Protein AF-A0A2N9MW71-F1 (afdb_monomer)

pLDDT: mean 83.71, std 16.58, range [28.53, 98.19]

Solvent-accessible surface area (backbone atoms only — not comparable to full-atom values): 16999 Å² total; per-residue (Å²): 120,74,70,60,58,55,54,52,53,52,50,53,51,50,51,52,52,50,52,53,47,50,52,53,48,48,55,52,52,55,68,71,64,51,69,73,72,78,64,73,64,69,58,86,86,52,88,72,85,76,59,55,47,34,45,56,25,35,76,89,30,67,64,29,76,45,48,33,64,34,57,44,39,36,44,40,37,39,32,19,57,54,25,46,60,38,46,55,51,20,52,54,40,50,55,49,60,73,73,48,59,94,81,42,84,62,46,63,58,49,47,53,52,26,52,66,33,60,59,72,60,53,42,36,33,14,45,99,88,46,41,34,72,76,29,51,44,60,28,33,43,53,98,86,68,51,75,43,76,47,85,57,85,59,40,82,35,52,85,56,76,43,57,47,75,26,32,46,85,39,70,49,65,48,37,32,31,31,76,48,34,76,55,79,60,46,80,44,36,36,29,38,30,41,44,57,29,55,72,38,81,57,76,33,59,20,71,74,28,44,39,34,32,36,71,59,65,99,68,70,56,72,72,59,42,50,53,52,37,52,45,39,24,50,50,16,58,54,46,67,35,39,67,46,8,38,55,25,10,52,54,40,30,73,76,34,84,66,36,35,64,17,26,40,26,36,12,50,17,26,46,74,69,70,37,46,72,62,13,45,52,25,40,52,49,16,52,54,32,46,50,68,78,37,81,79,62,90,68,73,66,67,66,55,60,53,51,47,51,54,42,51,55,35,54,76,67,75,100

Mean predicted aligned error: 11.77 Å

Structure (mmCIF, N/CA/C/O backbone):
data_AF-A0A2N9MW71-F1
#
_entry.id   AF-A0A2N9MW71-F1
#
loop_
_atom_site.group_PDB
_atom_site.id
_atom_site.type_symbol
_atom_site.label_atom_id
_atom_site.label_alt_id
_atom_site.label_comp_id
_atom_site.label_asym_id
_atom_site.label_entity_id
_atom_site.label_seq_id
_atom_site.pdbx_PDB_ins_code
_atom_site.Cartn_x
_atom_site.Cartn_y
_atom_site.Cartn_z
_atom_site.occupancy
_atom_site.B_iso_or_equiv
_atom_site.auth_seq_id
_atom_si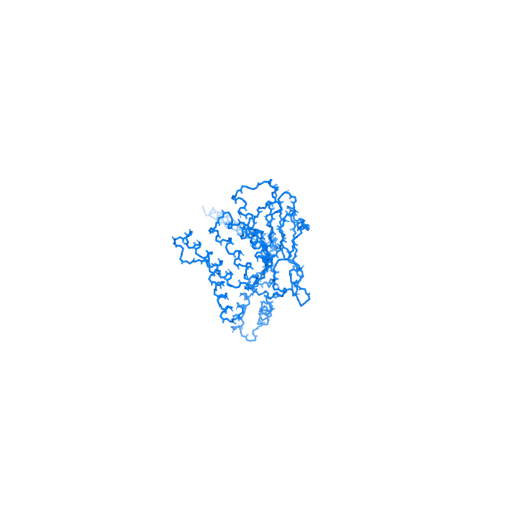te.auth_comp_id
_atom_site.auth_asym_id
_atom_site.auth_atom_id
_atom_site.pdbx_PDB_model_num
ATOM 1 N N . MET A 1 1 ? 61.155 61.627 -46.388 1.00 53.62 1 MET A N 1
ATOM 2 C CA . MET A 1 1 ? 59.834 61.164 -45.890 1.00 53.62 1 MET A CA 1
ATOM 3 C C . MET A 1 1 ? 59.368 59.797 -46.415 1.00 53.62 1 MET A C 1
ATOM 5 O O . MET A 1 1 ? 58.701 59.105 -45.665 1.00 53.62 1 MET A O 1
ATOM 9 N N . LYS A 1 2 ? 59.733 59.334 -47.626 1.00 48.53 2 LYS A N 1
ATOM 10 C CA . LYS A 1 2 ? 59.305 58.006 -48.140 1.00 48.53 2 LYS A CA 1
ATOM 11 C C . LYS A 1 2 ? 59.878 56.780 -47.392 1.00 48.53 2 LYS A C 1
ATOM 13 O O . LYS A 1 2 ? 59.236 55.740 -47.356 1.00 48.53 2 LYS A O 1
ATOM 18 N N . LYS A 1 3 ? 61.051 56.898 -46.754 1.00 48.31 3 LYS A N 1
ATOM 19 C CA . LYS A 1 3 ? 61.720 55.774 -46.059 1.00 48.31 3 LYS A CA 1
ATOM 20 C C . LYS A 1 3 ? 61.118 55.426 -44.684 1.00 48.31 3 LYS A C 1
ATOM 22 O O . LYS A 1 3 ? 61.216 54.284 -44.260 1.00 48.31 3 LYS A O 1
ATOM 27 N N . ILE A 1 4 ? 60.453 56.378 -44.022 1.00 53.12 4 ILE A N 1
ATOM 28 C CA . ILE A 1 4 ? 59.846 56.177 -42.690 1.00 53.12 4 ILE A CA 1
ATOM 29 C C . ILE A 1 4 ? 58.478 55.480 -42.813 1.00 53.12 4 ILE A C 1
ATOM 31 O O . ILE A 1 4 ? 58.156 54.598 -42.024 1.00 53.12 4 ILE A O 1
ATOM 35 N N . LEU A 1 5 ? 57.717 55.792 -43.868 1.00 49.66 5 LEU A N 1
ATOM 36 C CA . LEU A 1 5 ? 56.439 55.137 -44.178 1.00 49.66 5 LEU A CA 1
ATOM 37 C C . LEU A 1 5 ? 56.605 53.659 -44.576 1.00 49.66 5 LEU A C 1
ATOM 39 O O . LEU A 1 5 ? 55.795 52.826 -44.183 1.00 49.66 5 LEU A O 1
ATOM 43 N N . ALA A 1 6 ? 57.682 53.315 -45.290 1.00 54.72 6 ALA A N 1
ATOM 44 C CA . ALA A 1 6 ? 57.985 51.924 -45.637 1.00 54.72 6 ALA A CA 1
ATOM 45 C C . ALA A 1 6 ? 58.365 51.081 -44.403 1.00 54.72 6 ALA A C 1
ATOM 47 O O . ALA A 1 6 ? 57.934 49.938 -44.281 1.00 54.72 6 ALA A O 1
ATOM 48 N N . ALA A 1 7 ? 59.112 51.657 -43.454 1.00 55.47 7 ALA A N 1
ATOM 49 C CA . ALA A 1 7 ? 59.486 50.974 -42.215 1.00 55.47 7 ALA A CA 1
ATOM 50 C C . ALA A 1 7 ? 58.276 50.720 -41.295 1.00 55.47 7 ALA A C 1
ATOM 52 O O . ALA A 1 7 ? 58.165 49.641 -40.718 1.00 55.47 7 ALA A O 1
ATOM 53 N N . ALA A 1 8 ? 57.330 51.664 -41.216 1.00 56.41 8 ALA A N 1
ATOM 54 C CA . ALA A 1 8 ? 56.098 51.501 -40.439 1.00 56.41 8 ALA A CA 1
ATOM 55 C C . ALA A 1 8 ? 55.160 50.424 -41.022 1.00 56.41 8 ALA A C 1
ATOM 57 O O . ALA A 1 8 ? 54.560 49.657 -40.272 1.00 56.41 8 ALA A O 1
ATOM 58 N N . ALA A 1 9 ? 55.077 50.312 -42.353 1.00 56.50 9 ALA A N 1
ATOM 59 C CA . ALA A 1 9 ? 54.269 49.288 -43.019 1.00 56.50 9 ALA A CA 1
ATOM 60 C C . ALA A 1 9 ? 54.829 47.866 -42.821 1.00 56.50 9 ALA A C 1
ATOM 62 O O . ALA A 1 9 ? 54.067 46.925 -42.601 1.00 56.50 9 ALA A O 1
ATOM 63 N N . VAL A 1 10 ? 56.158 47.705 -42.828 1.00 59.22 10 VAL A N 1
ATOM 64 C CA . VAL A 1 10 ? 56.812 46.413 -42.553 1.00 59.22 10 VAL A CA 1
ATOM 65 C C . VAL A 1 10 ? 56.650 46.007 -41.082 1.00 59.22 10 VAL A C 1
ATOM 67 O O . VAL A 1 10 ? 56.414 44.834 -40.796 1.00 59.22 10 VAL A O 1
ATOM 70 N N . LEU A 1 11 ? 56.686 46.966 -40.151 1.00 56.50 11 LEU A N 1
ATOM 71 C CA . LEU A 1 11 ? 56.433 46.716 -38.726 1.00 56.50 11 LEU A CA 1
ATOM 72 C C . LEU A 1 11 ? 54.981 46.291 -38.455 1.00 56.50 11 LEU A C 1
ATOM 74 O O . LEU A 1 11 ? 54.754 45.348 -37.701 1.00 56.50 11 LEU A O 1
ATOM 78 N N . LEU A 1 12 ? 54.001 46.915 -39.114 1.00 56.19 12 LEU A N 1
ATOM 79 C CA . LEU A 1 12 ? 52.585 46.550 -38.978 1.00 56.19 12 LEU A CA 1
ATOM 80 C C . LEU A 1 12 ? 52.266 45.174 -39.589 1.00 56.19 12 LEU A C 1
ATOM 82 O O . LEU A 1 12 ? 51.503 44.406 -39.001 1.00 56.19 12 LEU A O 1
ATOM 86 N N . LEU A 1 13 ? 52.899 44.813 -40.711 1.00 56.88 13 LEU A N 1
ATOM 87 C CA . LEU A 1 13 ? 52.774 43.475 -41.304 1.00 56.88 13 LEU A CA 1
ATOM 88 C C . LEU A 1 13 ? 53.477 42.396 -40.464 1.00 56.88 13 LEU A C 1
ATOM 90 O O . LEU A 1 13 ? 52.951 41.291 -40.324 1.00 56.88 13 LEU A O 1
ATOM 94 N N . GLY A 1 14 ? 54.618 42.721 -39.848 1.00 56.91 14 GLY A N 1
ATOM 95 C CA . GLY A 1 14 ? 55.320 41.832 -38.919 1.00 56.91 14 GLY A CA 1
ATOM 96 C C . GLY A 1 14 ? 54.509 41.539 -37.654 1.00 56.91 14 GLY A C 1
ATOM 97 O O . GLY A 1 14 ? 54.396 40.383 -37.250 1.00 56.91 14 GLY A O 1
ATOM 98 N N . ILE A 1 15 ? 53.872 42.559 -37.068 1.00 59.81 15 ILE A N 1
ATOM 99 C CA . ILE A 1 15 ? 53.020 42.403 -35.878 1.00 59.81 15 ILE A CA 1
ATOM 100 C C . ILE A 1 15 ? 51.741 41.619 -36.216 1.00 59.81 15 ILE A C 1
ATOM 102 O O . ILE A 1 15 ? 51.348 40.738 -35.448 1.00 59.81 15 ILE A O 1
ATOM 106 N N . GLY A 1 16 ? 51.124 41.862 -37.378 1.00 53.81 16 GLY A N 1
ATOM 107 C CA . GLY A 1 16 ? 49.960 41.103 -37.854 1.00 53.81 16 GLY A CA 1
ATOM 108 C C . GLY A 1 16 ? 50.267 39.623 -38.114 1.00 53.81 16 GLY A C 1
ATOM 109 O O . GLY A 1 16 ? 49.510 38.742 -37.708 1.00 53.81 16 GLY A O 1
ATOM 110 N N . ALA A 1 17 ? 51.418 39.323 -38.721 1.00 60.94 17 ALA A N 1
ATOM 111 C CA . ALA A 1 17 ? 51.851 37.946 -38.957 1.00 60.94 17 ALA A CA 1
ATOM 112 C C . ALA A 1 17 ? 52.219 37.218 -37.653 1.00 60.94 17 ALA A C 1
ATOM 114 O O . ALA A 1 17 ? 51.909 36.035 -37.496 1.00 60.94 17 ALA A O 1
ATOM 115 N N . TRP A 1 18 ? 52.836 37.917 -36.695 1.00 55.31 18 TRP A N 1
ATOM 116 C CA . TRP A 1 18 ? 53.223 37.332 -35.412 1.00 55.31 18 TRP A CA 1
ATOM 117 C C . TRP A 1 18 ? 52.016 37.075 -34.503 1.00 55.31 18 TRP A C 1
ATOM 119 O O . TRP A 1 18 ? 51.929 36.005 -33.908 1.00 55.31 18 TRP A O 1
ATOM 129 N N . SER A 1 19 ? 51.036 37.983 -34.476 1.00 56.19 19 SER A N 1
ATOM 130 C CA . SER A 1 19 ? 49.766 37.796 -33.754 1.00 56.19 19 SER A CA 1
ATOM 131 C C . SER A 1 19 ? 48.885 36.703 -34.376 1.00 56.19 19 SER A C 1
ATOM 133 O O . SER A 1 19 ? 48.332 35.872 -33.657 1.00 56.19 19 SER A O 1
ATOM 135 N N . ALA A 1 20 ? 48.830 36.599 -35.708 1.00 56.81 20 ALA A N 1
ATOM 136 C CA . ALA A 1 20 ? 48.164 35.479 -36.376 1.00 56.81 20 ALA A CA 1
ATOM 137 C C . ALA A 1 20 ? 48.865 34.135 -36.099 1.00 56.81 20 ALA A C 1
ATOM 139 O O . ALA A 1 20 ? 48.205 33.108 -35.925 1.00 56.81 20 ALA A O 1
ATOM 140 N N . TRP A 1 21 ? 50.200 34.124 -36.019 1.00 63.53 21 TRP A N 1
ATOM 141 C CA . TRP A 1 21 ? 50.970 32.923 -35.696 1.00 63.53 21 TRP A CA 1
ATOM 142 C C . TRP A 1 21 ? 50.827 32.506 -34.229 1.00 63.53 21 TRP A C 1
ATOM 144 O O . TRP A 1 21 ? 50.660 31.317 -33.967 1.00 63.53 21 TRP A O 1
ATOM 154 N N . THR A 1 22 ? 50.819 33.440 -33.273 1.00 59.41 22 THR A N 1
ATOM 155 C CA . THR A 1 22 ? 50.611 33.124 -31.850 1.00 59.41 22 THR A CA 1
ATOM 156 C C . THR A 1 22 ? 49.187 32.656 -31.575 1.00 59.41 22 THR A C 1
ATOM 158 O O . THR A 1 22 ? 49.026 31.660 -30.875 1.00 59.41 22 THR A O 1
ATOM 161 N N . VAL A 1 23 ? 48.165 33.251 -32.204 1.00 54.06 23 VAL A N 1
ATOM 162 C CA . VAL A 1 23 ? 46.775 32.762 -32.124 1.00 54.06 23 VAL A CA 1
ATOM 163 C C . VAL A 1 23 ? 46.646 31.372 -32.753 1.00 54.06 23 VAL A C 1
ATOM 165 O O . VAL A 1 23 ? 46.080 30.467 -32.143 1.00 54.06 23 VAL A O 1
ATOM 168 N N . ARG A 1 24 ? 47.245 31.133 -33.928 1.00 58.41 24 ARG A N 1
ATOM 169 C CA . ARG A 1 24 ? 47.212 29.815 -34.591 1.00 58.41 24 ARG A CA 1
ATOM 170 C C . ARG A 1 24 ? 48.021 28.752 -33.839 1.00 58.41 24 ARG A C 1
ATOM 172 O O . ARG A 1 24 ? 47.647 27.580 -33.855 1.00 58.41 24 ARG A O 1
ATOM 179 N N . ARG A 1 25 ? 49.108 29.139 -33.164 1.00 55.03 25 ARG A N 1
ATOM 180 C CA . ARG A 1 25 ? 49.921 28.260 -32.310 1.00 55.03 25 ARG A CA 1
ATOM 181 C C . ARG A 1 25 ? 49.228 27.967 -30.980 1.00 55.03 25 ARG A C 1
ATOM 183 O O . ARG A 1 25 ? 49.289 26.822 -30.541 1.00 55.03 25 ARG A O 1
ATOM 190 N N . HIS A 1 26 ? 48.518 28.930 -30.388 1.00 49.94 26 HIS A N 1
ATOM 191 C CA . HIS A 1 26 ? 47.662 28.666 -29.232 1.00 49.94 26 HIS A CA 1
ATOM 192 C C . HIS A 1 26 ? 46.504 27.744 -29.604 1.00 49.94 26 HIS A C 1
ATOM 194 O O . HIS A 1 26 ? 46.336 26.731 -28.942 1.00 49.94 26 HIS A O 1
ATOM 200 N N . LEU A 1 27 ? 45.813 27.975 -30.722 1.00 49.47 27 LEU A N 1
ATOM 201 C CA . LEU A 1 27 ? 44.756 27.075 -31.197 1.00 49.47 27 LEU A CA 1
ATOM 202 C C . LEU A 1 27 ? 45.272 25.650 -31.482 1.00 49.47 27 LEU A C 1
ATOM 204 O O . LEU A 1 27 ? 44.595 24.680 -31.155 1.00 49.47 27 LEU A O 1
ATOM 208 N N . ARG A 1 28 ? 46.490 25.493 -32.026 1.00 49.97 28 ARG A N 1
ATOM 209 C CA . ARG A 1 28 ? 47.103 24.168 -32.256 1.00 49.97 28 ARG A CA 1
ATOM 210 C C . ARG A 1 28 ? 47.593 23.481 -30.978 1.00 49.97 28 ARG A C 1
ATOM 212 O O . ARG A 1 28 ? 47.469 22.265 -30.882 1.00 49.97 28 ARG A O 1
ATOM 219 N N . HIS A 1 29 ? 48.116 24.217 -29.996 1.00 43.34 29 HIS A N 1
ATOM 220 C CA . HIS A 1 29 ? 48.512 23.624 -28.712 1.00 43.34 29 HIS A CA 1
ATOM 221 C C . HIS A 1 29 ? 47.320 23.347 -27.786 1.00 43.34 29 HIS A C 1
ATOM 223 O O . HIS A 1 29 ? 47.353 22.353 -27.065 1.00 43.34 29 HIS A O 1
ATOM 229 N N . SER A 1 30 ? 46.239 24.125 -27.872 1.00 37.38 30 SER A N 1
ATOM 230 C CA . SER A 1 30 ? 44.958 23.809 -27.228 1.00 37.38 30 SER A CA 1
ATOM 231 C C . SER A 1 30 ? 44.280 22.591 -27.865 1.00 37.38 30 SER A C 1
ATOM 233 O O . SER A 1 30 ? 43.645 21.817 -27.160 1.00 37.38 30 SER A O 1
ATOM 235 N N . ALA A 1 31 ? 44.483 22.354 -29.167 1.00 39.69 31 ALA A N 1
ATOM 236 C CA . ALA A 1 31 ? 43.994 21.154 -29.852 1.00 39.69 31 ALA A CA 1
ATOM 237 C C . ALA A 1 31 ? 44.802 19.874 -29.541 1.00 39.69 31 ALA A C 1
ATOM 239 O O . ALA A 1 31 ? 44.299 18.778 -29.757 1.00 39.69 31 ALA A O 1
ATOM 240 N N . GLN A 1 32 ? 46.036 19.985 -29.029 1.00 41.00 32 GLN A N 1
ATOM 241 C CA . GLN A 1 32 ? 46.905 18.832 -28.717 1.00 41.00 32 GLN A CA 1
ATOM 242 C C . GLN A 1 32 ? 47.047 18.533 -27.215 1.00 41.00 32 GLN A C 1
ATOM 244 O O . GLN A 1 32 ? 47.651 17.530 -26.845 1.00 41.00 32 GLN A O 1
ATOM 249 N N . ARG A 1 33 ? 46.485 19.379 -26.343 1.00 36.16 33 ARG A N 1
ATOM 250 C CA . ARG A 1 33 ? 46.337 19.125 -24.898 1.00 36.16 33 ARG A CA 1
ATOM 251 C C . ARG A 1 33 ? 44.901 19.289 -24.412 1.00 36.16 33 ARG A C 1
ATOM 253 O O . ARG A 1 33 ? 44.668 19.491 -23.225 1.00 36.16 33 ARG A O 1
ATOM 260 N N . ALA A 1 34 ? 43.931 19.122 -25.302 1.00 30.77 34 ALA A N 1
ATOM 261 C CA . ALA A 1 34 ? 42.748 18.423 -24.855 1.00 30.77 34 ALA A CA 1
ATOM 262 C C . ALA A 1 34 ? 43.241 17.005 -24.551 1.00 30.77 34 ALA A C 1
ATOM 264 O O . ALA A 1 34 ? 43.483 16.214 -25.462 1.00 30.77 34 ALA A O 1
ATOM 265 N N . THR A 1 35 ? 43.422 16.679 -23.265 1.00 32.62 35 THR A N 1
ATOM 266 C CA . THR A 1 35 ? 42.959 15.369 -22.810 1.00 32.62 35 THR A CA 1
ATOM 267 C C . THR A 1 35 ? 41.660 15.180 -23.553 1.00 32.62 35 THR A C 1
ATOM 269 O O . THR A 1 35 ? 40.752 15.979 -23.323 1.00 32.62 35 THR A O 1
ATOM 272 N N . VAL A 1 36 ? 41.619 14.263 -24.531 1.00 30.48 36 VAL A N 1
ATOM 273 C CA . VAL A 1 36 ? 40.348 13.826 -25.097 1.00 30.48 36 VAL A CA 1
ATOM 274 C C . VAL A 1 36 ? 39.539 13.590 -23.846 1.00 30.48 36 VAL A C 1
ATOM 276 O O . VAL A 1 36 ? 39.937 12.720 -23.057 1.00 30.48 36 VAL A O 1
ATOM 279 N N . PRO A 1 37 ? 38.514 14.411 -23.561 1.00 28.53 37 PRO A N 1
ATOM 280 C CA . PRO A 1 37 ? 37.586 14.003 -22.560 1.00 28.53 37 PRO A CA 1
ATOM 281 C C . PRO A 1 37 ? 37.146 12.686 -23.168 1.00 28.53 37 PRO A C 1
ATOM 283 O O . PRO A 1 37 ? 36.486 12.659 -24.206 1.00 28.53 37 PRO A O 1
ATOM 286 N N . HIS A 1 38 ? 37.520 11.582 -22.536 1.00 29.55 38 HIS A N 1
ATOM 287 C CA . HIS A 1 38 ? 36.571 10.509 -22.442 1.00 29.55 38 HIS A CA 1
ATOM 288 C C . HIS A 1 38 ? 35.433 11.135 -21.625 1.00 29.55 38 HIS A C 1
ATOM 290 O O . HIS A 1 38 ? 35.222 10.820 -20.462 1.00 29.55 38 HIS A O 1
ATOM 296 N N . ALA A 1 39 ? 34.688 12.058 -22.249 1.00 28.69 39 ALA A N 1
ATOM 297 C CA . ALA A 1 39 ? 33.270 11.938 -22.264 1.00 28.69 39 ALA A CA 1
ATOM 298 C C . ALA A 1 39 ? 33.093 10.488 -22.702 1.00 28.69 39 ALA A C 1
ATOM 300 O O . ALA A 1 39 ? 33.057 10.156 -23.884 1.00 28.69 39 ALA A O 1
ATOM 301 N N . MET A 1 40 ? 33.015 9.609 -21.706 1.00 30.08 40 MET A N 1
ATOM 302 C CA . MET A 1 40 ? 31.929 8.666 -21.703 1.00 30.08 40 MET A CA 1
ATOM 303 C C . MET A 1 40 ? 30.687 9.543 -21.855 1.00 30.08 40 MET A C 1
ATOM 305 O O . MET A 1 40 ? 30.046 9.942 -20.890 1.00 30.08 40 MET A O 1
ATOM 309 N N . MET A 1 41 ? 30.437 9.958 -23.097 1.00 29.55 41 MET A N 1
ATOM 310 C CA . MET A 1 41 ? 29.112 10.186 -23.583 1.00 29.55 41 MET A CA 1
ATOM 311 C C . MET A 1 41 ? 28.522 8.810 -23.333 1.00 29.55 41 MET A C 1
ATOM 313 O O . MET A 1 41 ? 28.828 7.855 -24.048 1.00 29.55 41 MET A O 1
ATOM 317 N N . PHE A 1 42 ? 27.862 8.657 -22.183 1.00 34.16 42 PHE A N 1
ATOM 318 C CA . PHE A 1 42 ? 26.867 7.617 -22.065 1.00 34.16 42 PHE A CA 1
ATOM 319 C C . PHE A 1 42 ? 26.035 7.834 -23.310 1.00 34.16 42 PHE A C 1
ATOM 321 O O . PHE A 1 42 ? 25.461 8.908 -23.469 1.00 34.16 42 PHE A O 1
ATOM 328 N N . ASP A 1 43 ? 26.161 6.913 -24.258 1.00 42.28 43 ASP A N 1
ATOM 329 C CA . ASP A 1 43 ? 25.394 6.946 -25.480 1.00 42.28 43 ASP A CA 1
ATOM 330 C C . ASP A 1 43 ? 23.943 7.006 -25.002 1.00 42.28 43 ASP A C 1
ATOM 332 O O . ASP A 1 43 ? 23.430 6.033 -24.446 1.00 42.28 43 ASP A O 1
ATOM 336 N N . GLU A 1 44 ? 23.321 8.189 -25.053 1.00 48.72 44 GLU A N 1
ATOM 337 C CA . GLU A 1 44 ? 21.937 8.348 -24.603 1.00 48.72 44 GLU A CA 1
ATOM 338 C C . GLU A 1 44 ? 21.016 7.449 -25.452 1.00 48.72 44 GLU A C 1
ATOM 340 O O . GLU A 1 44 ? 19.928 7.090 -24.999 1.00 48.72 44 GLU A O 1
ATOM 345 N N . ASP A 1 45 ? 21.530 6.990 -26.604 1.00 53.66 45 ASP A N 1
ATOM 346 C CA . ASP A 1 45 ? 20.956 6.040 -27.548 1.00 53.66 45 ASP A CA 1
ATOM 347 C C . ASP A 1 45 ? 21.395 4.573 -27.329 1.00 53.66 45 ASP A C 1
ATOM 349 O O . ASP A 1 45 ? 21.005 3.702 -28.114 1.00 53.66 45 ASP A O 1
ATOM 353 N N . ALA A 1 46 ? 22.129 4.227 -26.265 1.00 60.00 46 ALA A N 1
ATOM 354 C CA . ALA A 1 46 ? 22.310 2.825 -25.883 1.00 60.00 46 ALA A CA 1
ATOM 355 C C . ALA A 1 46 ? 21.085 2.323 -25.086 1.00 60.00 46 ALA A C 1
ATOM 357 O O . ALA A 1 46 ? 20.627 3.015 -24.172 1.00 60.00 46 ALA A O 1
ATOM 358 N N . PRO A 1 47 ? 20.545 1.127 -25.395 1.00 63.91 47 PRO A N 1
ATOM 359 C CA . PRO A 1 47 ? 19.485 0.518 -24.596 1.00 63.91 47 PRO A CA 1
ATOM 360 C C . PRO A 1 47 ? 19.929 0.387 -23.139 1.00 63.91 47 PRO A C 1
ATOM 362 O O . PRO A 1 47 ? 20.997 -0.170 -22.864 1.00 63.91 47 PRO A O 1
ATOM 365 N N . ARG A 1 48 ? 19.124 0.911 -22.212 1.00 70.94 48 ARG A N 1
ATOM 366 C CA . ARG A 1 48 ? 19.430 0.869 -20.781 1.00 70.94 48 ARG A CA 1
ATOM 367 C C . ARG A 1 48 ? 18.887 -0.411 -20.170 1.00 70.94 48 ARG A C 1
ATOM 369 O O . ARG A 1 48 ? 17.861 -0.942 -20.594 1.00 70.94 48 ARG A O 1
ATOM 376 N N . GLU A 1 49 ? 19.576 -0.902 -19.145 1.00 74.25 49 GLU A N 1
ATOM 377 C CA . GLU A 1 49 ? 19.029 -1.982 -18.335 1.00 74.25 49 GLU A CA 1
ATOM 378 C C . GLU A 1 49 ? 17.748 -1.498 -17.648 1.00 74.25 49 GLU A C 1
ATOM 380 O O . GLU A 1 49 ? 17.711 -0.443 -17.009 1.00 74.25 49 GLU A O 1
ATOM 385 N N . ILE A 1 50 ? 16.684 -2.280 -17.798 1.00 78.31 50 ILE A N 1
ATOM 386 C CA . ILE A 1 50 ? 15.395 -2.003 -17.184 1.00 78.31 50 ILE A CA 1
ATOM 387 C C . ILE A 1 50 ? 15.454 -2.493 -15.738 1.00 78.31 50 ILE A C 1
ATOM 389 O O . ILE A 1 50 ? 15.307 -3.682 -15.457 1.00 78.31 50 ILE A O 1
ATOM 393 N N . VAL A 1 51 ? 15.681 -1.555 -14.820 1.00 85.31 51 VAL A N 1
ATOM 394 C CA . VAL A 1 51 ? 15.709 -1.815 -13.379 1.00 85.31 51 VAL A CA 1
ATOM 395 C C . VAL A 1 51 ? 14.363 -1.405 -12.772 1.00 85.31 51 VAL A C 1
ATOM 397 O O . VAL A 1 51 ? 13.941 -0.256 -12.953 1.00 85.31 51 VAL A O 1
ATOM 400 N N . PRO A 1 52 ? 13.670 -2.300 -12.040 1.00 88.38 52 PRO A N 1
ATOM 401 C CA . PRO A 1 52 ? 12.412 -1.955 -11.402 1.00 88.38 52 PRO A CA 1
ATOM 402 C C . PRO A 1 52 ? 12.649 -0.914 -10.306 1.00 88.38 52 PRO A C 1
ATOM 404 O O . PRO A 1 52 ? 13.625 -0.974 -9.557 1.00 88.38 52 PRO A O 1
ATOM 407 N N . SER A 1 53 ? 11.732 0.039 -10.181 1.00 91.69 53 SER A N 1
ATOM 408 C CA . SER A 1 53 ? 11.760 1.001 -9.081 1.00 91.69 53 SER A CA 1
ATOM 409 C C . SER A 1 53 ? 11.022 0.423 -7.882 1.00 91.69 53 SER A C 1
ATOM 411 O O . SER A 1 53 ? 9.893 -0.053 -8.010 1.00 91.69 53 SER A O 1
ATOM 413 N N . VAL A 1 54 ? 11.652 0.494 -6.709 1.00 95.12 54 VAL A N 1
ATOM 414 C CA . VAL A 1 54 ? 11.066 0.053 -5.440 1.00 95.12 54 VAL A CA 1
ATOM 415 C C . VAL A 1 54 ? 10.742 1.279 -4.593 1.00 95.12 54 VAL A C 1
ATOM 417 O O . VAL A 1 54 ? 11.580 2.157 -4.401 1.00 95.12 54 VAL A O 1
ATOM 420 N N . SER A 1 55 ? 9.525 1.344 -4.069 1.00 96.00 55 SER A N 1
ATOM 421 C CA . SER A 1 55 ? 9.075 2.373 -3.133 1.00 96.00 55 SER A CA 1
ATOM 422 C C . SER A 1 55 ? 8.726 1.742 -1.794 1.00 96.00 55 SER A C 1
ATOM 424 O O . SER A 1 55 ? 8.138 0.660 -1.760 1.00 96.00 55 SER A O 1
ATOM 426 N N . LEU A 1 56 ? 9.025 2.448 -0.710 1.00 97.00 56 LEU A N 1
ATOM 427 C CA . LEU A 1 56 ? 8.674 2.053 0.646 1.00 97.00 56 LEU A CA 1
ATOM 428 C C . LEU A 1 56 ? 7.883 3.180 1.312 1.00 97.00 56 LEU A C 1
ATOM 430 O O . LEU A 1 56 ? 8.214 4.352 1.151 1.00 97.00 56 LEU A O 1
ATOM 434 N N . GLN A 1 57 ? 6.860 2.816 2.073 1.00 96.12 57 GLN A N 1
ATOM 435 C CA . GLN A 1 57 ? 6.190 3.688 3.035 1.00 96.12 57 GLN A CA 1
ATOM 436 C C . GLN A 1 57 ? 6.045 2.940 4.354 1.00 96.12 57 GLN A C 1
ATOM 438 O O . GLN A 1 57 ? 5.923 1.716 4.355 1.00 96.12 57 GLN A O 1
ATOM 443 N N . VAL A 1 58 ? 6.025 3.671 5.461 1.00 95.25 58 VAL A N 1
ATOM 444 C CA . VAL A 1 58 ? 5.771 3.140 6.800 1.00 95.25 58 VAL A CA 1
ATOM 445 C C . VAL A 1 58 ? 4.496 3.779 7.313 1.00 95.25 58 VAL A C 1
ATOM 447 O O . VAL A 1 58 ? 4.401 4.999 7.332 1.00 95.25 58 VAL A O 1
ATOM 450 N N . ASN A 1 59 ? 3.500 2.976 7.675 1.00 92.75 59 ASN A N 1
ATOM 451 C CA . ASN A 1 59 ? 2.167 3.457 8.037 1.00 92.75 59 ASN A CA 1
ATOM 452 C C . ASN A 1 59 ? 1.592 4.465 7.018 1.00 92.75 59 ASN A C 1
ATOM 454 O O . ASN A 1 59 ? 0.975 5.449 7.400 1.00 92.75 59 ASN A O 1
ATOM 458 N N . GLU A 1 60 ? 1.824 4.217 5.720 1.00 88.88 60 GLU A N 1
ATOM 459 C CA . GLU A 1 60 ? 1.408 5.079 4.591 1.00 88.88 60 GLU A CA 1
ATOM 460 C C . GLU A 1 60 ? 2.136 6.436 4.496 1.00 88.88 60 GLU A C 1
ATOM 462 O O . GLU A 1 60 ? 1.841 7.245 3.618 1.00 88.88 60 GLU A O 1
ATOM 467 N N . GLU A 1 61 ? 3.161 6.650 5.322 1.00 89.75 61 GLU A N 1
ATOM 468 C CA . GLU A 1 61 ? 3.981 7.859 5.373 1.00 89.75 61 GLU A CA 1
ATOM 469 C C . GLU A 1 61 ? 5.425 7.581 4.893 1.00 89.75 61 GLU A C 1
ATOM 471 O O . GLU A 1 61 ? 5.925 6.455 4.938 1.00 89.75 61 GLU A O 1
ATOM 476 N N . LEU A 1 62 ? 6.134 8.622 4.434 1.00 85.12 62 LEU A N 1
ATOM 477 C CA . LEU A 1 62 ? 7.579 8.562 4.123 1.00 85.12 62 LEU A CA 1
ATOM 478 C C . LEU A 1 62 ? 8.468 8.871 5.346 1.00 85.12 62 LEU A C 1
ATOM 480 O O . LEU A 1 62 ? 9.695 8.763 5.287 1.00 85.12 62 LEU A O 1
ATOM 484 N N . ALA A 1 63 ? 7.852 9.278 6.452 1.00 92.00 63 ALA A N 1
ATOM 485 C CA . ALA A 1 63 ? 8.503 9.487 7.733 1.00 92.00 63 ALA A CA 1
ATOM 486 C C . ALA A 1 63 ? 7.476 9.247 8.840 1.00 92.00 63 ALA A C 1
ATOM 488 O O . ALA A 1 63 ? 6.680 10.133 9.126 1.00 92.00 63 ALA A O 1
ATOM 489 N N . ALA A 1 64 ? 7.497 8.059 9.439 1.00 91.50 64 ALA A N 1
ATOM 490 C CA . ALA A 1 64 ? 6.508 7.661 10.433 1.00 91.50 64 ALA A CA 1
ATOM 491 C C . ALA A 1 64 ? 7.067 7.755 11.853 1.00 91.50 64 ALA A C 1
ATOM 493 O O . ALA A 1 64 ? 8.222 7.398 12.108 1.00 91.50 64 ALA A O 1
ATOM 494 N N . THR A 1 65 ? 6.209 8.151 12.789 1.00 91.56 65 THR A N 1
ATOM 495 C CA . THR A 1 65 ? 6.466 8.053 14.229 1.00 91.56 65 THR A CA 1
ATOM 496 C C . THR A 1 65 ? 5.427 7.144 14.871 1.00 91.56 65 THR A C 1
ATOM 498 O O . THR A 1 65 ? 4.217 7.349 14.707 1.00 91.56 65 THR A O 1
ATOM 501 N N . VAL A 1 66 ? 5.894 6.129 15.598 1.00 90.00 66 VAL A N 1
ATOM 502 C CA . VAL A 1 66 ? 5.051 5.147 16.288 1.00 90.00 66 VAL A CA 1
ATOM 503 C C . VAL A 1 66 ? 5.512 4.970 17.736 1.00 90.00 66 VAL A C 1
ATOM 505 O O . VAL A 1 66 ? 6.707 4.810 17.980 1.00 90.00 66 VAL A O 1
ATOM 508 N N . PRO A 1 67 ? 4.600 4.966 18.718 1.00 89.62 67 PRO A N 1
ATOM 509 C CA . PRO A 1 67 ? 4.931 4.483 20.052 1.00 89.62 67 PRO A CA 1
ATOM 510 C C . PRO A 1 67 ? 5.230 2.979 20.021 1.00 89.62 67 PRO A C 1
ATOM 512 O O . PRO A 1 67 ? 4.573 2.227 19.295 1.00 89.62 67 PRO A O 1
ATOM 515 N N . ALA A 1 68 ? 6.183 2.522 20.829 1.00 88.75 68 ALA A N 1
ATOM 516 C CA . ALA A 1 68 ? 6.423 1.096 21.025 1.00 88.75 68 ALA A CA 1
ATOM 517 C C . ALA A 1 68 ? 5.140 0.380 21.492 1.00 88.75 68 ALA A C 1
ATOM 519 O O . ALA A 1 68 ? 4.337 0.932 22.251 1.00 88.75 68 ALA A O 1
ATOM 520 N N . GLY A 1 69 ? 4.935 -0.851 21.023 1.00 88.50 69 GLY A N 1
ATOM 521 C CA . GLY A 1 69 ? 3.720 -1.624 21.297 1.00 88.50 69 GLY A CA 1
ATOM 522 C C . GLY A 1 69 ? 2.475 -1.152 20.537 1.00 88.50 69 GLY A C 1
ATOM 523 O O . GLY A 1 69 ? 1.364 -1.474 20.946 1.00 88.50 69 GLY A O 1
ATOM 524 N N . THR A 1 70 ? 2.637 -0.377 19.458 1.00 90.31 70 THR A N 1
ATOM 525 C CA . THR A 1 70 ? 1.543 -0.023 18.537 1.00 90.31 70 THR A CA 1
ATOM 526 C C . THR A 1 70 ? 1.750 -0.660 17.158 1.00 90.31 70 THR A C 1
ATOM 528 O O . THR A 1 70 ? 2.878 -1.056 16.840 1.00 90.31 70 THR A O 1
ATOM 531 N N . PRO A 1 71 ? 0.693 -0.779 16.334 1.00 92.94 71 PRO A N 1
ATOM 532 C CA . PRO A 1 71 ? 0.800 -1.380 15.011 1.00 92.94 71 PRO A CA 1
ATOM 533 C C . PRO A 1 71 ? 1.742 -0.625 14.076 1.00 92.94 71 PRO A C 1
ATOM 535 O O . PRO A 1 71 ? 1.731 0.608 13.988 1.00 92.94 71 PRO A O 1
ATOM 538 N N . LEU A 1 72 ? 2.517 -1.398 13.322 1.00 95.06 72 LEU A N 1
ATOM 539 C CA . LEU A 1 72 ? 3.473 -0.912 12.338 1.00 95.06 72 LEU A CA 1
ATOM 540 C C . LEU A 1 72 ? 3.363 -1.744 11.066 1.00 95.06 72 LEU A C 1
ATOM 542 O O . LEU A 1 72 ? 3.402 -2.975 11.115 1.00 95.06 72 LEU A O 1
ATOM 546 N N . TRP A 1 73 ? 3.290 -1.080 9.916 1.00 96.25 73 TRP A N 1
ATOM 547 C CA . TRP A 1 73 ? 3.376 -1.744 8.626 1.00 96.25 73 TRP A CA 1
ATOM 548 C C . TRP A 1 73 ? 4.191 -0.970 7.601 1.00 96.25 73 TRP A C 1
ATOM 550 O O . TRP A 1 73 ? 4.316 0.250 7.639 1.00 96.25 73 TRP A O 1
ATOM 560 N N . PHE A 1 74 ? 4.722 -1.726 6.655 1.00 96.88 74 PHE A N 1
ATOM 561 C CA . PHE A 1 74 ? 5.544 -1.309 5.544 1.00 96.88 74 PHE A CA 1
ATOM 562 C C . PHE A 1 74 ? 4.793 -1.620 4.255 1.00 96.88 74 PHE A C 1
ATOM 564 O O . PHE A 1 74 ? 4.471 -2.781 3.989 1.00 96.88 74 PHE A O 1
ATOM 571 N N . THR A 1 75 ? 4.537 -0.597 3.449 1.00 97.00 75 THR A N 1
ATOM 572 C CA . THR A 1 75 ? 3.967 -0.744 2.110 1.00 97.00 75 THR A CA 1
ATOM 573 C C . THR A 1 75 ? 5.107 -0.736 1.104 1.00 97.00 75 THR A C 1
ATOM 575 O O . THR A 1 75 ? 5.754 0.293 0.904 1.00 97.00 75 THR A O 1
ATOM 578 N N . VAL A 1 76 ? 5.353 -1.878 0.466 1.00 96.75 76 VAL A N 1
ATOM 579 C CA . VAL A 1 76 ? 6.358 -2.024 -0.591 1.00 96.75 76 VAL A CA 1
ATOM 580 C C . VAL A 1 76 ? 5.652 -1.975 -1.935 1.00 96.75 76 VAL A C 1
ATOM 582 O O . VAL A 1 76 ? 4.794 -2.808 -2.223 1.00 96.75 76 VAL A O 1
ATOM 585 N N . GLY A 1 77 ? 6.007 -0.987 -2.749 1.00 95.44 77 GLY A N 1
ATOM 586 C CA . GLY A 1 77 ? 5.560 -0.855 -4.132 1.00 95.44 77 GLY A CA 1
ATOM 587 C C . GLY A 1 77 ? 6.697 -1.169 -5.095 1.00 95.44 77 GLY A C 1
ATOM 588 O O . GLY A 1 77 ? 7.824 -0.741 -4.866 1.00 95.44 77 GLY A O 1
ATOM 589 N N . ILE A 1 78 ? 6.404 -1.899 -6.165 1.00 94.12 78 ILE A N 1
ATOM 590 C CA . ILE A 1 78 ? 7.343 -2.167 -7.254 1.00 94.12 78 ILE A CA 1
ATOM 591 C C . ILE A 1 78 ? 6.674 -1.747 -8.551 1.00 94.12 78 ILE A C 1
ATOM 593 O O . ILE A 1 78 ? 5.530 -2.119 -8.808 1.00 94.12 78 ILE A O 1
ATOM 597 N N . ASN A 1 79 ? 7.375 -0.980 -9.370 1.00 90.94 79 ASN A N 1
ATOM 598 C CA . ASN A 1 79 ? 6.928 -0.648 -10.714 1.00 90.94 79 ASN A CA 1
ATOM 599 C C . ASN A 1 79 ? 8.088 -0.760 -11.701 1.00 90.94 79 ASN A C 1
ATOM 601 O O . ASN A 1 79 ? 9.254 -0.847 -11.311 1.00 90.94 79 ASN A O 1
ATOM 605 N N . ASN A 1 80 ? 7.751 -0.739 -12.983 1.00 86.81 80 ASN A N 1
ATOM 606 C CA . ASN A 1 80 ? 8.723 -0.783 -14.060 1.00 86.81 80 ASN A CA 1
ATOM 607 C C . ASN A 1 80 ? 8.674 0.500 -14.906 1.00 86.81 80 ASN A C 1
ATOM 609 O O . ASN A 1 80 ? 8.662 0.464 -16.132 1.00 86.81 80 ASN A O 1
ATOM 613 N N . ALA A 1 81 ? 8.643 1.666 -14.251 1.00 79.00 81 ALA A N 1
ATOM 614 C CA . ALA A 1 81 ? 8.576 2.953 -14.949 1.00 79.00 81 ALA A CA 1
ATOM 615 C C . ALA A 1 81 ? 9.761 3.183 -15.911 1.00 79.00 81 ALA A C 1
ATOM 617 O O . ALA A 1 81 ? 9.614 3.880 -16.913 1.00 79.00 81 ALA A O 1
ATOM 618 N N . ALA A 1 82 ? 10.919 2.560 -15.656 1.00 79.12 82 ALA A N 1
ATOM 619 C CA . ALA A 1 82 ? 12.079 2.610 -16.548 1.00 79.12 82 ALA A CA 1
ATOM 620 C C . ALA A 1 82 ? 11.774 2.070 -17.961 1.00 79.12 82 ALA A C 1
ATOM 622 O O . ALA A 1 82 ? 12.335 2.569 -18.937 1.00 79.12 82 ALA A O 1
ATOM 623 N N . ALA A 1 83 ? 10.832 1.128 -18.090 1.00 81.62 83 ALA A N 1
ATOM 624 C CA . ALA A 1 83 ? 10.383 0.607 -19.377 1.00 81.62 83 ALA A CA 1
ATOM 625 C C . ALA A 1 83 ? 9.722 1.668 -20.274 1.00 81.62 83 ALA A C 1
ATOM 627 O O . ALA A 1 83 ? 9.781 1.537 -21.495 1.00 81.62 83 ALA A O 1
ATOM 628 N N . ILE A 1 84 ? 9.127 2.732 -19.713 1.00 79.44 84 ILE A N 1
ATOM 629 C CA . ILE A 1 84 ? 8.477 3.801 -20.499 1.00 79.44 84 ILE A CA 1
ATOM 630 C C . ILE A 1 84 ? 9.480 4.460 -21.453 1.00 79.44 84 ILE A C 1
ATOM 632 O O . ILE A 1 84 ? 9.156 4.727 -22.614 1.00 79.44 84 ILE A O 1
ATOM 636 N N . ASN A 1 85 ? 10.703 4.703 -20.978 1.00 77.00 85 ASN A N 1
ATOM 637 C CA . ASN A 1 85 ? 11.743 5.354 -21.771 1.0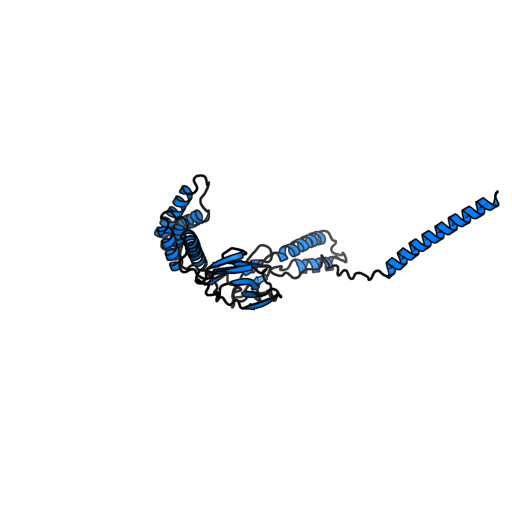0 77.00 85 ASN A CA 1
ATOM 638 C C . ASN A 1 85 ? 12.171 4.470 -22.949 1.00 77.00 85 ASN A C 1
ATOM 640 O O . ASN A 1 85 ? 12.270 4.951 -24.078 1.00 77.00 85 ASN A O 1
ATOM 644 N N . GLU A 1 86 ? 12.349 3.169 -22.708 1.00 80.50 86 GLU A N 1
ATOM 645 C CA . GLU A 1 86 ? 12.729 2.209 -23.749 1.00 80.50 86 GLU A CA 1
ATOM 646 C C . GLU A 1 86 ? 11.614 2.007 -24.782 1.00 80.50 86 GLU A C 1
ATOM 648 O O . GLU A 1 86 ? 11.882 2.002 -25.984 1.00 80.50 86 GLU A O 1
ATOM 653 N N . LEU A 1 87 ? 10.351 1.947 -24.346 1.00 79.31 87 LEU A N 1
ATOM 654 C CA . LEU A 1 87 ? 9.201 1.872 -25.252 1.00 79.31 87 LEU A CA 1
ATOM 655 C C . LEU A 1 87 ? 9.067 3.130 -26.119 1.00 79.31 87 LEU A C 1
ATOM 657 O O . LEU A 1 87 ? 8.808 3.030 -27.320 1.00 79.31 87 LEU A O 1
ATOM 661 N N . SER A 1 88 ? 9.294 4.310 -25.539 1.00 82.06 88 SER A N 1
ATOM 662 C CA . SER A 1 88 ? 9.268 5.579 -26.275 1.00 82.06 88 SER A CA 1
ATOM 663 C C . SER A 1 88 ? 10.379 5.636 -27.332 1.00 82.06 88 SER A C 1
ATOM 665 O O . SER A 1 88 ? 10.134 6.018 -28.479 1.00 82.06 88 SER A O 1
ATOM 667 N N . ALA A 1 89 ? 11.589 5.183 -26.988 1.00 81.50 89 ALA A N 1
ATOM 668 C CA . ALA A 1 89 ? 12.705 5.075 -27.928 1.00 81.50 89 ALA A CA 1
ATOM 669 C C . ALA A 1 89 ? 12.428 4.046 -29.041 1.00 81.50 89 ALA A C 1
ATOM 671 O O . ALA A 1 89 ? 12.658 4.323 -30.222 1.00 81.50 89 ALA A O 1
ATOM 672 N N . ALA A 1 90 ? 11.855 2.887 -28.699 1.00 84.56 90 ALA A N 1
ATOM 673 C CA . ALA A 1 90 ? 11.440 1.883 -29.674 1.00 84.56 90 ALA A CA 1
ATOM 674 C C . ALA A 1 90 ? 10.405 2.442 -30.666 1.00 84.56 90 ALA A C 1
ATOM 676 O O . ALA A 1 90 ? 10.478 2.158 -31.862 1.00 84.56 90 ALA A O 1
ATOM 677 N N . GLN A 1 91 ? 9.473 3.284 -30.214 1.00 85.06 91 GLN A N 1
ATOM 678 C CA . GLN A 1 91 ? 8.482 3.916 -31.088 1.00 85.06 91 GLN A CA 1
ATOM 679 C C . GLN A 1 91 ? 9.114 4.910 -32.081 1.00 85.06 91 GLN A C 1
ATOM 681 O O . GLN A 1 91 ? 8.724 4.958 -33.255 1.00 85.06 91 GLN A O 1
ATOM 686 N N . ALA A 1 92 ? 10.136 5.659 -31.657 1.00 84.81 92 ALA A N 1
ATOM 687 C CA . ALA A 1 92 ? 10.914 6.514 -32.555 1.00 84.81 92 ALA A CA 1
ATOM 688 C C . ALA A 1 92 ? 11.665 5.693 -33.623 1.00 84.81 92 ALA A C 1
ATOM 690 O O . ALA A 1 92 ? 11.663 6.049 -34.807 1.00 84.81 92 ALA A O 1
ATOM 691 N N . LEU A 1 93 ? 12.249 4.553 -33.236 1.00 86.44 93 LEU A N 1
ATOM 692 C CA . LEU A 1 93 ? 12.911 3.629 -34.162 1.00 86.44 93 LEU A CA 1
ATOM 693 C C . LEU A 1 93 ? 11.928 2.969 -35.132 1.00 86.44 93 LEU A C 1
ATOM 695 O O . LEU A 1 93 ? 12.223 2.892 -36.322 1.00 86.44 93 LEU A O 1
ATOM 699 N N . ALA A 1 94 ? 10.744 2.564 -34.665 1.00 87.62 94 ALA A N 1
ATOM 700 C CA . ALA A 1 94 ? 9.681 2.028 -35.516 1.00 87.62 94 ALA A CA 1
ATOM 701 C C . ALA A 1 94 ? 9.276 3.034 -36.603 1.00 87.62 94 ALA A C 1
ATOM 703 O O . ALA A 1 94 ? 9.147 2.679 -37.776 1.00 87.62 94 ALA A O 1
ATOM 704 N N . THR A 1 95 ? 9.156 4.310 -36.227 1.00 87.81 95 THR A N 1
ATOM 705 C CA . THR A 1 95 ? 8.849 5.397 -37.162 1.00 87.81 95 THR A CA 1
ATOM 706 C C . THR A 1 95 ? 9.959 5.542 -38.206 1.00 87.81 95 THR A C 1
ATOM 708 O O . THR A 1 95 ? 9.673 5.600 -39.399 1.00 87.81 95 THR A O 1
ATOM 711 N N . ARG A 1 96 ? 11.237 5.516 -37.805 1.00 86.81 96 ARG A N 1
ATOM 712 C CA . ARG A 1 96 ? 12.377 5.532 -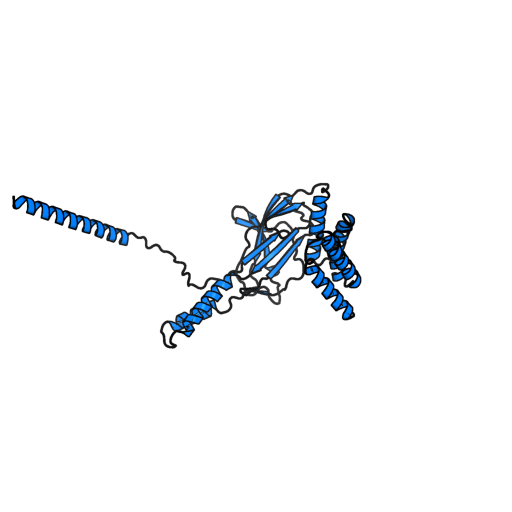38.745 1.00 86.81 96 ARG A CA 1
ATOM 713 C C . ARG A 1 96 ? 12.399 4.303 -39.664 1.00 86.81 96 ARG A C 1
ATOM 715 O O . ARG A 1 96 ? 12.596 4.446 -40.869 1.00 86.81 96 ARG A O 1
ATOM 722 N N . LEU A 1 97 ? 12.144 3.110 -39.127 1.00 90.56 97 LEU A N 1
ATOM 723 C CA . LEU A 1 97 ? 12.088 1.850 -39.878 1.00 90.56 97 LEU A CA 1
ATOM 724 C C . LEU A 1 97 ? 10.958 1.814 -40.917 1.00 90.56 97 LEU A C 1
ATOM 726 O O . LEU A 1 97 ? 11.104 1.151 -41.948 1.00 90.56 97 LEU A O 1
ATOM 730 N N . ALA A 1 98 ? 9.855 2.523 -40.674 1.00 90.81 98 ALA A N 1
ATOM 731 C CA . ALA A 1 98 ? 8.763 2.657 -41.635 1.00 90.81 98 ALA A CA 1
ATOM 732 C C . ALA A 1 98 ? 9.142 3.523 -42.852 1.00 90.81 98 ALA A C 1
ATOM 734 O O . ALA A 1 98 ? 8.643 3.276 -43.946 1.00 90.81 98 ALA A O 1
ATOM 735 N N . HIS A 1 99 ? 10.046 4.495 -42.678 1.00 89.31 99 HIS A N 1
ATOM 736 C CA . HIS A 1 99 ? 10.434 5.455 -43.722 1.00 89.31 99 HIS A CA 1
ATOM 737 C C . HIS A 1 99 ? 11.754 5.114 -44.432 1.00 89.31 99 HIS A C 1
ATOM 739 O O . HIS A 1 99 ? 12.045 5.679 -45.485 1.00 89.31 99 HIS A O 1
ATOM 745 N N . ILE A 1 100 ? 12.568 4.206 -43.885 1.00 89.25 100 ILE A N 1
ATOM 746 C CA . ILE A 1 100 ? 13.831 3.792 -44.506 1.00 89.25 100 ILE A CA 1
ATOM 747 C C . ILE A 1 100 ? 13.604 2.721 -45.586 1.00 89.25 100 ILE A C 1
ATOM 749 O O . ILE A 1 100 ? 12.822 1.786 -45.396 1.00 89.25 100 ILE A O 1
ATOM 753 N N . ALA A 1 101 ? 14.317 2.814 -46.711 1.00 89.19 101 ALA A N 1
ATOM 754 C CA . ALA A 1 101 ? 14.261 1.808 -47.772 1.00 89.19 101 ALA A CA 1
ATOM 755 C C . ALA A 1 101 ? 14.683 0.416 -47.258 1.00 89.19 101 ALA 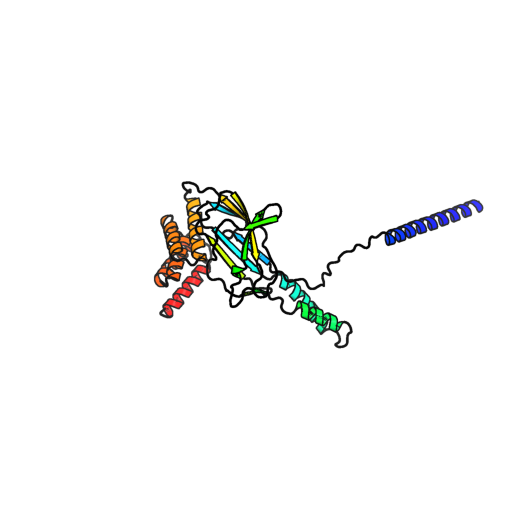A C 1
ATOM 757 O O . ALA A 1 101 ? 15.497 0.297 -46.337 1.00 89.19 101 ALA A O 1
ATOM 758 N N . LYS A 1 102 ? 14.109 -0.658 -47.819 1.00 85.56 102 LYS A N 1
ATOM 759 C CA . LYS A 1 102 ? 14.339 -2.042 -47.346 1.00 85.56 102 LYS A CA 1
ATOM 760 C C . LYS A 1 102 ? 15.793 -2.503 -47.507 1.00 85.56 102 LYS A C 1
ATOM 762 O O . LYS A 1 102 ? 16.246 -3.348 -46.742 1.00 85.56 102 LYS A O 1
ATOM 767 N N . ASP A 1 103 ? 16.488 -1.949 -48.485 1.00 87.81 103 ASP A N 1
ATOM 768 C CA . ASP A 1 103 ? 17.868 -2.219 -48.885 1.00 87.81 103 ASP A CA 1
ATOM 769 C C . ASP A 1 103 ? 18.884 -1.241 -48.275 1.00 87.81 103 ASP A C 1
ATOM 771 O O . ASP A 1 103 ? 20.086 -1.388 -48.493 1.00 87.81 103 ASP A O 1
ATOM 775 N N . ALA A 1 104 ? 18.431 -0.269 -47.476 1.00 86.88 104 ALA A N 1
ATOM 776 C CA . ALA A 1 104 ? 19.328 0.680 -46.837 1.00 86.88 104 ALA A CA 1
ATOM 777 C C . ALA A 1 104 ? 20.328 -0.041 -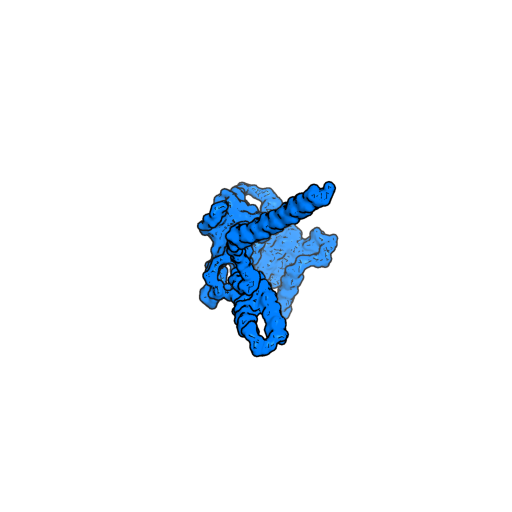45.906 1.00 86.88 104 ALA A C 1
ATOM 779 O O . ALA A 1 104 ? 19.912 -0.862 -45.075 1.00 86.88 104 ALA A O 1
ATOM 780 N N . PRO A 1 105 ? 21.629 0.297 -45.976 1.00 81.62 105 PRO A N 1
ATOM 781 C CA . PRO A 1 105 ? 22.679 -0.391 -45.222 1.00 81.62 105 PRO A CA 1
ATOM 782 C C . PRO A 1 105 ? 22.458 -0.333 -43.700 1.00 81.62 105 PRO A C 1
ATOM 784 O O . PRO A 1 105 ? 22.722 -1.310 -42.998 1.00 81.62 105 PRO A O 1
ATOM 787 N N . ASP A 1 106 ? 21.871 0.756 -43.196 1.00 84.62 106 ASP A N 1
ATOM 788 C CA . ASP A 1 106 ? 21.629 0.963 -41.763 1.00 84.62 106 ASP A CA 1
ATOM 789 C C . ASP A 1 106 ? 20.338 0.314 -41.241 1.00 84.62 106 ASP A C 1
ATOM 791 O O . ASP A 1 106 ? 20.131 0.225 -40.026 1.00 84.62 106 ASP A O 1
ATOM 795 N N . ARG A 1 107 ? 19.462 -0.194 -42.122 1.00 87.75 107 ARG A N 1
ATOM 796 C CA . ARG A 1 107 ? 18.160 -0.750 -41.718 1.00 87.75 107 ARG A CA 1
ATOM 797 C C . ARG A 1 107 ? 18.311 -1.939 -40.773 1.00 87.75 107 ARG A C 1
ATOM 799 O O . ARG A 1 107 ? 17.559 -2.045 -39.810 1.00 87.75 107 ARG A O 1
ATOM 806 N N . ARG A 1 108 ? 19.291 -2.819 -41.014 1.00 88.00 108 ARG A N 1
ATOM 807 C CA . ARG A 1 108 ? 19.556 -3.974 -40.133 1.00 88.00 108 ARG A CA 1
ATOM 808 C C . ARG A 1 108 ? 19.977 -3.537 -38.733 1.00 88.00 108 ARG A C 1
ATOM 810 O O . ARG A 1 108 ? 19.539 -4.137 -37.758 1.00 88.00 108 ARG A O 1
ATOM 817 N N . ARG A 1 109 ? 20.799 -2.490 -38.625 1.00 86.38 109 ARG A N 1
ATOM 818 C CA . ARG A 1 109 ? 21.223 -1.940 -37.332 1.00 86.38 109 ARG A CA 1
ATOM 819 C C . ARG A 1 109 ? 20.036 -1.336 -36.580 1.00 86.38 109 ARG A C 1
ATOM 821 O O . ARG A 1 109 ? 19.851 -1.656 -35.412 1.00 86.38 109 ARG A O 1
ATOM 828 N N . LEU A 1 110 ? 19.216 -0.536 -37.264 1.00 87.50 110 LEU A N 1
ATOM 829 C CA . LEU A 1 110 ? 17.998 0.055 -36.697 1.00 87.50 110 LEU A CA 1
ATOM 830 C C . LEU A 1 110 ? 16.978 -1.006 -36.266 1.00 87.50 110 LEU A C 1
ATOM 832 O O . LEU A 1 110 ? 16.351 -0.852 -35.225 1.00 87.50 110 LEU A O 1
ATOM 836 N N . GLN A 1 111 ? 16.828 -2.087 -37.037 1.00 88.38 111 GLN A N 1
ATOM 837 C CA . GLN A 1 111 ? 15.938 -3.195 -36.691 1.00 88.38 111 GLN A CA 1
ATOM 838 C C . GLN A 1 111 ? 16.421 -3.918 -35.431 1.00 88.38 111 GLN A C 1
ATOM 840 O O . GLN A 1 111 ? 15.626 -4.142 -34.529 1.00 88.38 111 GLN A O 1
ATOM 845 N N . THR A 1 112 ? 17.720 -4.213 -35.329 1.00 87.56 112 THR A N 1
ATOM 846 C CA . THR A 1 112 ? 18.303 -4.835 -34.129 1.00 87.56 112 THR A CA 1
ATOM 847 C C . THR A 1 112 ? 18.125 -3.965 -32.883 1.00 87.56 112 THR A C 1
ATOM 849 O O . THR A 1 112 ? 17.850 -4.492 -31.807 1.00 87.56 112 THR A O 1
ATOM 852 N N . ASP A 1 113 ? 18.277 -2.644 -33.006 1.00 85.25 113 ASP A N 1
ATOM 853 C CA . ASP A 1 113 ? 18.059 -1.710 -31.893 1.00 85.25 113 ASP A CA 1
ATOM 854 C C . ASP A 1 113 ? 16.572 -1.633 -31.506 1.00 85.25 113 ASP A C 1
ATOM 856 O O . ASP A 1 113 ? 16.220 -1.749 -30.333 1.00 85.25 113 ASP A O 1
ATOM 860 N N . TYR A 1 114 ? 15.677 -1.567 -32.497 1.00 85.88 114 TYR A N 1
ATOM 861 C CA . TYR A 1 114 ? 14.235 -1.650 -32.269 1.00 85.88 114 TYR A CA 1
ATOM 862 C C . TYR A 1 114 ? 13.846 -2.949 -31.560 1.00 85.88 114 TYR A C 1
ATOM 864 O O . TYR A 1 114 ? 13.132 -2.903 -30.562 1.00 85.88 114 TYR A O 1
ATOM 872 N N . ASP A 1 115 ? 14.318 -4.105 -32.027 1.00 84.81 115 ASP A N 1
ATOM 873 C CA . ASP A 1 115 ? 13.989 -5.406 -31.436 1.00 84.81 115 ASP A CA 1
ATOM 874 C C . ASP A 1 115 ? 14.489 -5.494 -29.986 1.00 84.81 115 ASP A C 1
ATOM 876 O O . ASP A 1 115 ? 13.776 -5.986 -29.112 1.00 84.81 115 ASP A O 1
ATOM 880 N N . ARG A 1 116 ? 15.678 -4.941 -29.709 1.00 81.12 116 ARG A N 1
ATOM 881 C CA . ARG A 1 116 ? 16.264 -4.894 -28.363 1.00 81.12 116 ARG A CA 1
ATOM 882 C C . ARG A 1 116 ? 15.478 -3.998 -27.403 1.00 81.12 116 ARG A C 1
ATOM 884 O O . ARG A 1 116 ? 15.365 -4.336 -26.231 1.00 81.12 116 ARG A O 1
ATOM 891 N N . ARG A 1 117 ? 14.931 -2.882 -27.888 1.00 79.25 117 ARG A N 1
ATOM 892 C CA . ARG A 1 117 ? 14.146 -1.934 -27.077 1.00 79.25 117 ARG A CA 1
ATOM 893 C C . ARG A 1 117 ? 12.659 -2.296 -26.984 1.00 79.25 117 ARG A C 1
ATOM 895 O O . ARG A 1 117 ? 11.982 -1.873 -26.053 1.00 79.25 117 ARG A O 1
ATOM 902 N N . SER A 1 118 ? 12.137 -3.074 -27.936 1.00 71.00 118 SER A N 1
ATOM 903 C CA . SER A 1 118 ? 10.704 -3.387 -28.056 1.00 71.00 118 SER A CA 1
ATOM 904 C C . SER A 1 118 ? 10.263 -4.706 -27.411 1.00 71.00 118 SER A C 1
ATOM 906 O O . SER A 1 118 ? 9.055 -4.907 -27.264 1.00 71.00 118 SER A O 1
ATOM 908 N N . ARG A 1 119 ? 11.173 -5.624 -27.032 1.00 70.12 119 ARG A N 1
ATOM 909 C CA . ARG A 1 119 ? 10.783 -6.973 -26.573 1.00 70.12 119 ARG A CA 1
ATOM 910 C C . ARG A 1 119 ? 11.602 -7.564 -25.417 1.00 70.12 119 ARG A C 1
ATOM 912 O O . ARG A 1 119 ? 12.792 -7.811 -25.576 1.00 70.12 119 ARG A O 1
ATOM 919 N N . PRO A 1 120 ? 10.898 -8.025 -24.367 1.00 60.75 120 PRO A N 1
ATOM 920 C CA . PRO A 1 120 ? 9.841 -7.315 -23.663 1.00 60.75 120 PRO A CA 1
ATOM 921 C C . PRO A 1 120 ? 10.448 -6.468 -22.543 1.00 60.75 120 PRO A C 1
ATOM 923 O O . PRO A 1 120 ? 11.235 -6.946 -21.730 1.00 60.75 120 PRO A O 1
ATOM 926 N N . ALA A 1 121 ? 9.990 -5.225 -22.445 1.00 69.88 121 ALA A N 1
ATOM 927 C CA . ALA A 1 121 ? 10.233 -4.351 -21.306 1.00 69.88 121 ALA A CA 1
ATOM 928 C C . ALA A 1 121 ? 9.346 -4.747 -20.104 1.00 69.88 121 ALA A C 1
ATOM 930 O O . ALA A 1 121 ? 8.755 -3.895 -19.445 1.00 69.88 121 ALA A O 1
ATOM 931 N N . THR A 1 122 ? 9.184 -6.053 -19.871 1.00 82.88 122 THR A N 1
ATOM 932 C CA . THR A 1 122 ? 8.308 -6.622 -18.846 1.00 82.88 122 THR A CA 1
ATOM 933 C C . THR A 1 122 ? 9.130 -7.472 -17.896 1.00 82.88 122 THR A C 1
ATOM 935 O O . THR A 1 122 ? 9.902 -8.327 -18.324 1.00 82.88 122 THR A O 1
ATOM 938 N N . ILE A 1 123 ? 8.925 -7.265 -16.601 1.00 87.81 123 ILE A N 1
ATOM 939 C CA . ILE A 1 123 ? 9.556 -8.047 -15.544 1.00 87.81 123 ILE A CA 1
ATOM 940 C C . ILE A 1 123 ? 8.490 -8.937 -14.910 1.00 87.81 123 ILE A C 1
ATOM 942 O O . ILE A 1 123 ? 7.525 -8.436 -14.342 1.00 87.81 123 ILE A O 1
ATOM 946 N N . ALA A 1 124 ? 8.653 -10.255 -14.984 1.00 91.38 124 ALA A N 1
ATOM 947 C CA . ALA A 1 124 ? 7.847 -11.176 -14.197 1.00 91.38 124 ALA A CA 1
ATOM 948 C C . ALA A 1 124 ? 8.403 -11.237 -12.771 1.00 91.38 124 ALA A C 1
ATOM 950 O O . ALA A 1 124 ? 9.566 -11.579 -12.563 1.00 91.38 124 ALA A O 1
ATOM 951 N N . LEU A 1 125 ? 7.566 -10.910 -11.796 1.00 93.94 125 LEU A N 1
ATOM 952 C CA . LEU A 1 125 ? 7.828 -11.094 -10.380 1.00 93.94 125 LEU A CA 1
ATOM 953 C C . LEU A 1 125 ? 7.167 -12.386 -9.905 1.00 93.94 125 LEU A C 1
ATOM 955 O O . LEU A 1 125 ? 5.975 -12.583 -10.143 1.00 93.94 125 LEU A O 1
ATOM 959 N N . GLY A 1 126 ? 7.913 -13.210 -9.171 1.00 93.62 126 GLY A N 1
ATOM 960 C CA . GLY A 1 126 ? 7.432 -14.487 -8.650 1.00 93.62 126 GLY A CA 1
ATOM 961 C C . GLY A 1 126 ? 7.368 -15.573 -9.719 1.00 93.62 126 GLY A C 1
ATOM 962 O O . GLY A 1 126 ? 7.564 -15.330 -10.910 1.00 93.62 126 GLY A O 1
ATOM 963 N N . ASP A 1 127 ? 7.096 -16.790 -9.272 1.00 92.69 127 ASP A N 1
ATOM 964 C CA . ASP A 1 127 ? 6.864 -17.950 -10.124 1.00 92.69 127 ASP A CA 1
ATOM 965 C C . ASP A 1 127 ? 5.820 -18.888 -9.485 1.00 92.69 127 ASP A C 1
ATOM 967 O O . ASP A 1 127 ? 5.242 -18.585 -8.439 1.00 92.69 127 ASP A O 1
ATOM 971 N N . ALA A 1 128 ? 5.535 -20.019 -10.136 1.00 88.25 128 ALA A N 1
ATOM 972 C CA . ALA A 1 128 ? 4.540 -20.980 -9.656 1.00 88.25 128 ALA A CA 1
ATOM 973 C C . ALA A 1 128 ? 4.888 -21.607 -8.291 1.00 88.25 128 ALA A C 1
ATOM 975 O O . ALA A 1 128 ? 3.993 -22.100 -7.608 1.00 88.25 128 ALA A O 1
ATOM 976 N N . ALA A 1 129 ? 6.165 -21.608 -7.899 1.00 89.00 129 ALA A N 1
ATOM 977 C CA . ALA A 1 129 ? 6.638 -22.191 -6.649 1.00 89.00 129 ALA A CA 1
ATOM 978 C C . ALA A 1 129 ? 6.846 -21.142 -5.549 1.00 89.00 129 ALA A C 1
ATOM 980 O O . ALA A 1 129 ? 6.686 -21.467 -4.373 1.00 89.00 129 ALA A O 1
ATOM 981 N N . ARG A 1 130 ? 7.223 -19.906 -5.902 1.00 90.44 130 ARG A N 1
ATOM 982 C CA . ARG A 1 130 ? 7.580 -18.855 -4.942 1.00 90.44 130 ARG A CA 1
ATOM 983 C C . ARG A 1 130 ? 6.955 -17.506 -5.299 1.00 90.44 130 ARG A C 1
ATOM 985 O O . ARG A 1 130 ? 7.263 -16.946 -6.357 1.00 90.44 130 ARG A O 1
ATOM 992 N N . PRO A 1 131 ? 6.129 -16.925 -4.410 1.00 94.06 131 PRO A N 1
ATOM 993 C CA . PRO A 1 131 ? 5.602 -15.590 -4.615 1.00 94.06 131 PRO A CA 1
ATOM 994 C C . PRO A 1 131 ? 6.714 -14.546 -4.520 1.00 94.06 131 PRO A C 1
ATOM 996 O O . PRO A 1 131 ? 7.615 -14.637 -3.684 1.00 94.06 131 PRO A O 1
ATOM 999 N N . TRP A 1 132 ? 6.609 -13.482 -5.314 1.00 94.69 132 TRP A N 1
ATOM 1000 C CA . TRP A 1 132 ? 7.631 -12.427 -5.341 1.00 94.69 132 TRP A CA 1
ATOM 1001 C C . TRP A 1 132 ? 7.875 -11.750 -3.991 1.00 94.69 132 TRP A C 1
ATOM 1003 O O . TRP A 1 132 ? 8.964 -11.243 -3.734 1.00 94.69 132 TRP A O 1
ATOM 1013 N N . THR A 1 133 ? 6.875 -11.759 -3.108 1.00 94.81 133 THR A N 1
ATOM 1014 C CA . THR A 1 133 ? 6.972 -11.166 -1.771 1.00 94.81 133 THR A CA 1
ATOM 1015 C C . THR A 1 133 ? 8.057 -11.801 -0.907 1.00 94.81 133 THR A C 1
ATOM 1017 O O . THR A 1 133 ? 8.522 -11.157 0.024 1.00 94.81 133 THR A O 1
ATOM 1020 N N . GLU A 1 134 ? 8.470 -13.038 -1.198 1.00 94.50 134 GLU A N 1
ATOM 1021 C CA . GLU A 1 134 ? 9.579 -13.705 -0.498 1.00 94.50 134 GLU A CA 1
ATOM 1022 C C . GLU A 1 134 ? 10.952 -13.145 -0.889 1.00 94.50 134 GLU A C 1
ATOM 1024 O O . GLU A 1 134 ? 11.903 -13.243 -0.118 1.00 94.50 134 GLU A O 1
ATOM 1029 N N . ALA A 1 135 ? 11.061 -12.518 -2.063 1.00 95.62 135 ALA A N 1
ATOM 1030 C CA . ALA A 1 135 ? 12.284 -11.858 -2.510 1.00 95.62 135 ALA A CA 1
ATOM 1031 C C . ALA A 1 135 ? 12.434 -10.432 -1.950 1.00 95.62 135 ALA A C 1
ATOM 1033 O O . ALA A 1 135 ? 13.441 -9.771 -2.215 1.00 95.62 135 ALA A O 1
ATOM 1034 N N . VAL A 1 136 ? 11.445 -9.942 -1.194 1.00 96.62 136 VAL A N 1
ATOM 1035 C CA . VAL A 1 136 ? 11.487 -8.627 -0.552 1.00 96.62 136 VAL A CA 1
ATOM 1036 C C . VAL A 1 136 ? 12.191 -8.733 0.795 1.00 96.62 136 VAL A C 1
ATOM 1038 O O . VAL A 1 136 ? 11.778 -9.484 1.674 1.00 96.62 136 VAL A O 1
ATOM 1041 N N . GLN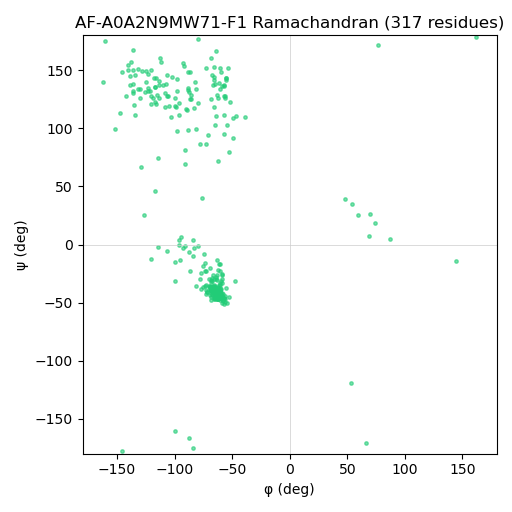 A 1 137 ? 13.222 -7.916 0.979 1.00 96.56 137 GLN A N 1
ATOM 1042 C CA . GLN A 1 137 ? 13.940 -7.774 2.241 1.00 96.56 137 GLN A CA 1
ATOM 1043 C C . GLN A 1 137 ? 13.755 -6.363 2.788 1.00 96.56 137 GLN A C 1
ATOM 1045 O O . GLN A 1 137 ? 14.011 -5.381 2.089 1.00 96.56 137 GLN A O 1
ATOM 1050 N N . LEU A 1 138 ? 13.344 -6.265 4.051 1.00 97.00 138 LEU A N 1
ATOM 1051 C CA . LEU A 1 138 ? 13.329 -5.013 4.801 1.00 97.00 138 LEU A CA 1
ATOM 1052 C C . LEU A 1 138 ? 14.605 -4.929 5.638 1.00 97.00 138 LEU A C 1
ATOM 1054 O O . LEU A 1 138 ? 14.895 -5.814 6.446 1.00 97.00 138 LEU A O 1
ATOM 1058 N N . LEU A 1 139 ? 15.381 -3.873 5.414 1.00 96.94 139 LEU A N 1
ATOM 1059 C CA . LEU A 1 139 ? 16.715 -3.700 5.983 1.00 96.94 139 LEU A CA 1
ATOM 1060 C C . LEU A 1 139 ? 16.821 -2.338 6.665 1.00 96.94 139 LEU A C 1
ATOM 1062 O O . LEU A 1 139 ? 16.205 -1.366 6.232 1.00 96.94 139 LEU A O 1
ATOM 1066 N N . MET A 1 140 ? 17.643 -2.257 7.707 1.00 96.19 140 MET A N 1
ATOM 1067 C CA . MET A 1 140 ? 18.111 -0.987 8.251 1.00 96.19 140 MET A CA 1
ATOM 1068 C C . MET A 1 140 ? 19.382 -0.558 7.525 1.00 96.19 140 MET A C 1
ATOM 1070 O O . MET A 1 140 ? 20.309 -1.361 7.404 1.00 96.19 140 MET A O 1
ATOM 1074 N N . ARG A 1 141 ? 19.442 0.707 7.103 1.00 95.12 141 ARG A N 1
ATOM 1075 C CA . ARG A 1 141 ? 20.615 1.316 6.471 1.00 95.12 141 ARG A CA 1
ATOM 1076 C C . ARG A 1 141 ? 21.209 2.403 7.362 1.00 95.12 141 ARG A C 1
ATOM 1078 O O . ARG A 1 141 ? 20.492 3.320 7.761 1.00 95.12 141 ARG A O 1
ATOM 1085 N N . ASP A 1 142 ? 22.499 2.308 7.664 1.00 91.62 142 ASP A N 1
ATOM 1086 C CA . ASP A 1 142 ? 23.228 3.339 8.410 1.00 91.62 142 ASP A CA 1
ATOM 1087 C C . ASP A 1 142 ? 23.645 4.533 7.523 1.00 91.62 142 ASP A C 1
ATOM 1089 O O . ASP A 1 142 ? 23.391 4.567 6.316 1.00 91.62 142 ASP A O 1
ATOM 1093 N N . ALA A 1 143 ? 24.264 5.549 8.132 1.00 86.62 143 ALA A N 1
ATOM 1094 C CA . ALA A 1 143 ? 24.685 6.766 7.436 1.00 86.62 143 ALA A CA 1
ATOM 1095 C C . ALA A 1 143 ? 25.844 6.538 6.447 1.00 86.62 143 ALA A C 1
ATOM 1097 O O . ALA A 1 143 ? 26.044 7.349 5.545 1.00 86.62 143 ALA A O 1
ATOM 1098 N N . GLN A 1 144 ? 26.602 5.452 6.608 1.00 88.31 144 GLN A N 1
ATOM 1099 C CA . GLN A 1 144 ? 27.707 5.049 5.740 1.00 88.31 144 GLN A CA 1
ATOM 1100 C C . GLN A 1 144 ? 27.246 4.110 4.610 1.00 88.31 144 GLN A C 1
ATOM 1102 O O . GLN A 1 144 ? 28.053 3.724 3.766 1.00 88.31 144 GLN A O 1
ATOM 1107 N N . GLY A 1 145 ? 25.956 3.757 4.570 1.00 87.06 145 GLY A N 1
ATOM 1108 C CA . GLY A 1 145 ? 25.372 2.855 3.580 1.00 87.06 145 GLY A CA 1
ATOM 1109 C C . GLY A 1 145 ? 25.449 1.372 3.953 1.00 87.06 145 GLY A C 1
ATOM 1110 O O . GLY A 1 145 ? 25.038 0.538 3.149 1.00 87.06 145 GLY A O 1
ATOM 1111 N N . GLY A 1 146 ? 25.931 1.034 5.150 1.00 91.94 146 GLY A N 1
ATOM 1112 C CA . GLY A 1 146 ? 25.908 -0.321 5.685 1.00 91.94 146 GLY A CA 1
ATOM 1113 C C . GLY A 1 146 ? 24.477 -0.802 5.916 1.00 91.94 146 GLY A C 1
ATOM 1114 O O . GLY A 1 146 ? 23.614 -0.055 6.381 1.00 91.94 146 GLY A O 1
ATOM 1115 N N . GLU A 1 147 ? 24.213 -2.059 5.562 1.00 95.19 147 GLU A N 1
ATOM 1116 C CA . GLU A 1 147 ? 22.886 -2.666 5.633 1.00 95.19 147 GLU A CA 1
ATOM 1117 C C . GLU A 1 147 ? 22.877 -3.833 6.615 1.00 95.19 147 GLU A C 1
ATOM 1119 O O . GLU A 1 147 ? 23.761 -4.688 6.610 1.00 95.19 147 GLU A O 1
ATOM 1124 N N . ARG A 1 148 ? 21.838 -3.888 7.444 1.00 94.56 148 ARG A N 1
ATOM 1125 C CA . ARG A 1 148 ? 21.584 -4.997 8.366 1.00 94.56 148 ARG A CA 1
ATOM 1126 C C . ARG A 1 148 ? 20.103 -5.349 8.364 1.00 94.56 148 ARG A C 1
ATOM 1128 O O . ARG A 1 148 ? 19.267 -4.514 8.024 1.00 94.56 148 ARG A O 1
ATOM 1135 N N . ALA A 1 149 ? 19.773 -6.576 8.757 1.00 91.88 149 ALA A N 1
ATOM 1136 C CA . ALA A 1 149 ? 18.382 -7.007 8.862 1.00 91.88 149 ALA A CA 1
ATOM 1137 C C . ALA A 1 149 ? 17.575 -6.065 9.771 1.00 91.88 149 ALA A C 1
ATOM 1139 O O . ALA A 1 149 ? 18.085 -5.589 10.791 1.00 91.88 149 ALA A O 1
ATOM 1140 N N . LEU A 1 150 ? 16.322 -5.794 9.399 1.00 92.62 150 LEU A N 1
ATOM 1141 C CA . LEU A 1 150 ? 15.390 -5.088 10.270 1.00 92.62 150 LEU A CA 1
ATOM 1142 C C . LEU A 1 150 ? 15.156 -5.920 11.538 1.00 92.62 150 LEU A C 1
ATOM 1144 O O . LEU A 1 150 ? 14.797 -7.090 11.463 1.00 92.62 150 LEU A O 1
ATOM 1148 N N . THR A 1 151 ? 15.358 -5.314 12.708 1.00 88.81 151 THR A N 1
ATOM 1149 C CA . THR A 1 151 ? 15.190 -5.990 14.006 1.00 88.81 151 THR A CA 1
ATOM 1150 C C . THR A 1 151 ? 13.727 -6.219 14.371 1.00 88.81 151 THR A C 1
ATOM 1152 O O . THR A 1 151 ? 13.439 -7.018 15.252 1.00 88.81 151 THR A O 1
ATOM 1155 N N . ILE A 1 152 ? 12.807 -5.524 13.700 1.00 90.62 152 ILE A N 1
ATOM 1156 C CA . ILE A 1 152 ? 11.366 -5.639 13.910 1.00 90.62 152 ILE A CA 1
ATOM 1157 C C . ILE A 1 152 ? 10.843 -6.843 13.111 1.00 90.62 152 ILE A C 1
ATOM 1159 O O . ILE A 1 152 ? 10.934 -6.823 11.878 1.00 90.62 152 ILE A O 1
ATOM 1163 N N . PRO A 1 153 ? 10.282 -7.879 13.764 1.00 90.00 153 PRO A N 1
ATOM 1164 C CA . PRO A 1 153 ? 9.843 -9.099 13.095 1.00 90.00 153 PRO A CA 1
ATOM 1165 C C . PRO A 1 153 ? 8.504 -8.878 12.385 1.00 90.00 153 PRO A C 1
ATOM 1167 O O . PRO A 1 153 ? 7.428 -9.138 12.921 1.00 90.00 153 PRO A O 1
ATOM 1170 N N . VAL A 1 154 ? 8.570 -8.388 11.153 1.00 93.44 154 VAL A N 1
ATOM 1171 C CA . VAL A 1 154 ? 7.391 -8.158 10.316 1.00 93.44 154 VAL A CA 1
ATOM 1172 C C . VAL A 1 154 ? 6.997 -9.403 9.533 1.00 93.44 154 VAL A C 1
ATOM 1174 O O . VAL A 1 154 ? 7.837 -10.207 9.129 1.00 93.44 154 VAL A O 1
ATOM 1177 N N . ARG A 1 155 ? 5.696 -9.554 9.282 1.00 92.50 155 ARG A N 1
ATOM 1178 C CA . ARG A 1 155 ? 5.131 -10.630 8.461 1.00 92.50 155 ARG A CA 1
ATOM 1179 C C . ARG A 1 155 ? 4.371 -10.045 7.288 1.00 92.50 155 ARG A C 1
ATOM 1181 O O . ARG A 1 155 ? 3.810 -8.959 7.400 1.00 92.50 155 ARG A O 1
ATOM 1188 N N . ARG A 1 156 ? 4.323 -10.773 6.172 1.00 93.19 156 ARG A N 1
ATOM 1189 C CA . ARG A 1 156 ? 3.456 -10.410 5.046 1.00 93.19 156 ARG A CA 1
ATOM 1190 C C . ARG A 1 156 ? 2.005 -10.326 5.523 1.00 93.19 156 ARG A C 1
ATOM 1192 O O . ARG A 1 156 ? 1.546 -11.201 6.252 1.00 93.19 156 ARG A O 1
ATOM 1199 N N . MET A 1 157 ? 1.303 -9.290 5.085 1.00 92.50 157 MET A N 1
ATOM 1200 C CA . MET A 1 157 ? -0.097 -9.038 5.407 1.00 92.50 157 MET A CA 1
ATOM 1201 C C . MET A 1 157 ? -0.955 -9.054 4.145 1.00 92.50 157 MET A C 1
ATOM 1203 O O . MET A 1 157 ? -0.539 -8.549 3.097 1.00 92.50 157 MET A O 1
ATOM 1207 N N . GLY A 1 158 ? -2.166 -9.592 4.282 1.00 85.06 158 GLY A N 1
ATOM 1208 C CA . GLY A 1 158 ? -3.104 -9.766 3.179 1.00 85.06 158 GLY A CA 1
ATOM 1209 C C . GLY A 1 158 ? -2.630 -10.781 2.134 1.00 85.06 158 GLY A C 1
ATOM 1210 O O . GLY A 1 158 ? -1.626 -11.476 2.313 1.00 85.06 158 GLY A O 1
ATOM 1211 N N . ASP A 1 159 ? -3.362 -10.822 1.021 1.00 81.19 159 ASP A N 1
ATOM 1212 C CA . ASP A 1 159 ? -3.178 -11.790 -0.065 1.00 81.19 159 ASP A CA 1
ATOM 1213 C C . ASP A 1 159 ? -2.721 -11.078 -1.352 1.00 81.19 159 ASP A C 1
ATOM 1215 O O . ASP A 1 159 ? -3.526 -10.857 -2.262 1.00 81.19 159 ASP A O 1
ATOM 1219 N N . PRO A 1 160 ? -1.452 -10.637 -1.452 1.00 79.19 160 PRO A N 1
ATOM 1220 C CA . PRO A 1 160 ? -0.952 -10.084 -2.702 1.00 79.19 160 PRO A CA 1
ATOM 1221 C C . PRO A 1 160 ? -0.907 -11.172 -3.782 1.00 79.19 160 PRO A C 1
ATOM 1223 O O . PRO A 1 160 ? -0.723 -12.355 -3.489 1.00 79.19 160 PRO A O 1
ATOM 1226 N N . ALA A 1 161 ? -1.023 -10.765 -5.049 1.00 81.56 161 ALA A N 1
ATOM 1227 C CA . ALA A 1 161 ? -0.838 -11.678 -6.172 1.00 81.56 161 ALA A CA 1
ATOM 1228 C C . ALA A 1 161 ? 0.552 -12.333 -6.097 1.00 81.56 161 ALA A C 1
ATOM 1230 O O . ALA A 1 161 ? 1.564 -11.635 -5.978 1.00 81.56 161 ALA A O 1
ATOM 1231 N N . GLY A 1 162 ? 0.593 -13.669 -6.159 1.00 87.06 162 GLY A N 1
ATOM 1232 C CA . GLY A 1 162 ? 1.840 -14.431 -6.056 1.00 87.06 162 GLY A CA 1
ATOM 1233 C C . GLY A 1 162 ? 2.783 -14.190 -7.236 1.00 87.06 162 GLY A C 1
ATOM 1234 O O . GLY A 1 162 ? 3.992 -14.076 -7.040 1.00 87.06 162 GLY A O 1
ATOM 1235 N N . VAL A 1 163 ? 2.216 -14.025 -8.434 1.00 92.56 163 VAL A N 1
ATOM 1236 C CA . VAL A 1 163 ? 2.938 -13.713 -9.671 1.00 92.56 163 VAL A CA 1
ATOM 1237 C C . VAL A 1 163 ? 2.385 -12.424 -10.268 1.00 92.56 163 VAL A C 1
ATOM 1239 O O . VAL A 1 163 ? 1.167 -12.248 -10.339 1.00 92.56 163 VAL A O 1
ATOM 1242 N N . VAL A 1 164 ? 3.270 -11.524 -10.699 1.00 92.50 164 VAL A N 1
ATOM 1243 C CA . VAL A 1 164 ? 2.898 -10.251 -11.335 1.00 92.50 164 VAL A CA 1
ATOM 1244 C C . VAL A 1 164 ? 3.778 -10.007 -12.554 1.00 92.50 164 VAL A C 1
ATOM 1246 O O . VAL A 1 164 ? 4.998 -10.075 -12.456 1.00 92.50 164 VAL A O 1
ATOM 1249 N N . ALA A 1 165 ? 3.176 -9.678 -13.695 1.00 91.31 165 ALA A N 1
ATOM 1250 C CA . ALA A 1 165 ? 3.903 -9.152 -14.846 1.00 91.31 165 ALA A CA 1
ATOM 1251 C C . ALA A 1 165 ? 3.944 -7.621 -14.755 1.00 91.31 165 ALA A C 1
ATOM 1253 O O . ALA A 1 165 ? 2.899 -6.976 -14.779 1.00 91.31 165 ALA A O 1
ATOM 1254 N N . LEU A 1 166 ? 5.143 -7.056 -14.625 1.00 88.56 166 LEU A N 1
ATOM 1255 C CA . LEU A 1 166 ? 5.384 -5.619 -14.563 1.00 88.56 166 LEU A CA 1
ATOM 1256 C C . LEU A 1 166 ? 5.805 -5.074 -15.922 1.00 88.56 166 LEU A C 1
ATOM 1258 O O . LEU A 1 166 ? 6.976 -5.134 -16.299 1.00 88.56 166 LEU A O 1
ATOM 1262 N N . ASP A 1 167 ? 4.845 -4.524 -16.644 1.00 85.81 167 ASP A N 1
ATOM 1263 C CA . ASP A 1 167 ? 5.076 -3.628 -17.771 1.00 85.81 167 ASP A CA 1
ATOM 1264 C C . ASP A 1 167 ? 5.289 -2.170 -17.315 1.00 85.81 167 ASP A C 1
ATOM 1266 O O . ASP A 1 167 ? 5.327 -1.851 -16.126 1.00 85.81 167 ASP A O 1
ATOM 1270 N N . ALA A 1 168 ? 5.408 -1.270 -18.287 1.00 82.12 168 ALA A N 1
ATOM 1271 C CA . ALA A 1 168 ? 5.652 0.151 -18.076 1.00 82.12 168 ALA A CA 1
ATOM 1272 C C . ALA A 1 168 ? 4.558 0.898 -17.281 1.00 82.12 168 ALA A C 1
ATOM 1274 O O . ALA A 1 168 ? 4.812 2.001 -16.795 1.00 82.12 168 ALA A O 1
ATOM 1275 N N . TYR A 1 169 ? 3.358 0.327 -17.141 1.00 81.19 169 TYR A N 1
ATOM 1276 C CA . TYR A 1 169 ? 2.185 0.986 -16.551 1.00 81.19 169 TYR A CA 1
ATOM 1277 C C . TYR A 1 169 ? 1.637 0.267 -15.315 1.00 81.19 169 TYR A C 1
ATOM 1279 O O . TYR A 1 169 ? 0.812 0.815 -14.582 1.00 81.19 169 TYR A O 1
ATOM 1287 N N . SER A 1 170 ? 2.085 -0.957 -15.073 1.00 84.00 170 SER A N 1
ATOM 1288 C CA . SER A 1 170 ? 1.655 -1.787 -13.959 1.00 84.00 170 SER A CA 1
ATOM 1289 C C . SER A 1 170 ? 2.571 -1.629 -12.749 1.00 84.00 170 SER A C 1
ATOM 1291 O O . SER A 1 170 ? 3.738 -1.233 -12.817 1.00 84.00 170 SER A O 1
ATOM 1293 N N . SER A 1 171 ? 1.999 -1.928 -11.588 1.00 89.50 171 SER A N 1
ATOM 1294 C CA . SER A 1 171 ? 2.724 -1.957 -10.327 1.00 89.50 171 SER A CA 1
ATOM 1295 C C . SER A 1 171 ? 2.251 -3.124 -9.475 1.00 89.50 171 SER A C 1
ATOM 1297 O O . SER A 1 171 ? 1.095 -3.543 -9.544 1.00 89.50 171 SER A O 1
ATOM 1299 N N . ALA A 1 172 ? 3.162 -3.640 -8.662 1.00 92.12 172 ALA A N 1
ATOM 1300 C CA . ALA A 1 172 ? 2.883 -4.603 -7.616 1.00 92.12 172 ALA A CA 1
ATOM 1301 C C . ALA A 1 172 ? 2.970 -3.900 -6.262 1.00 92.12 172 ALA A C 1
ATOM 1303 O O . ALA A 1 172 ? 3.794 -3.004 -6.062 1.00 92.12 172 ALA A O 1
ATOM 1304 N N . ARG A 1 173 ? 2.137 -4.321 -5.312 1.00 94.25 173 ARG A N 1
ATOM 1305 C CA . ARG A 1 173 ? 2.195 -3.842 -3.933 1.00 94.25 173 ARG A CA 1
ATOM 1306 C C . ARG A 1 173 ? 2.052 -5.008 -2.970 1.00 94.25 173 ARG A C 1
ATOM 1308 O O . ARG A 1 173 ? 1.208 -5.875 -3.174 1.00 94.25 173 ARG A O 1
ATOM 1315 N N . ALA A 1 174 ? 2.848 -4.992 -1.912 1.00 95.12 174 ALA A N 1
ATOM 1316 C CA . ALA A 1 174 ? 2.709 -5.892 -0.778 1.00 95.12 174 ALA A CA 1
ATOM 1317 C C . ALA A 1 174 ? 2.865 -5.114 0.525 1.00 95.12 174 ALA A C 1
ATOM 1319 O O . ALA A 1 174 ? 3.577 -4.110 0.580 1.00 95.12 174 ALA A O 1
ATOM 1320 N N . ASN A 1 175 ? 2.197 -5.595 1.569 1.00 96.06 175 ASN A N 1
ATOM 1321 C CA . ASN A 1 175 ? 2.296 -5.025 2.902 1.00 96.06 175 ASN A CA 1
ATOM 1322 C C . ASN A 1 175 ? 2.975 -6.025 3.834 1.00 96.06 175 ASN A C 1
ATOM 1324 O O . ASN A 1 175 ? 2.702 -7.225 3.772 1.00 96.06 175 ASN A O 1
ATOM 1328 N N . PHE A 1 176 ? 3.831 -5.523 4.714 1.00 96.31 176 PHE A N 1
ATOM 1329 C CA . PHE A 1 176 ? 4.493 -6.301 5.756 1.00 96.31 176 PHE A CA 1
ATOM 1330 C C . PHE A 1 176 ? 4.308 -5.582 7.078 1.00 96.31 176 PHE A C 1
ATOM 1332 O O . PHE A 1 176 ? 4.505 -4.377 7.126 1.00 96.31 176 PHE A O 1
ATOM 1339 N N . GLY A 1 177 ? 3.941 -6.258 8.155 1.00 95.69 177 GLY A N 1
ATOM 1340 C CA . GLY A 1 177 ? 3.689 -5.562 9.407 1.00 95.69 177 GLY A CA 1
ATOM 1341 C C . GLY A 1 177 ? 3.727 -6.441 10.637 1.00 95.69 177 GLY A C 1
ATOM 1342 O O . GLY A 1 177 ? 3.895 -7.660 10.562 1.00 95.69 177 GLY A O 1
ATOM 1343 N N . VAL A 1 178 ? 3.595 -5.774 11.776 1.00 95.25 178 VAL A N 1
ATOM 1344 C CA . VAL A 1 178 ? 3.488 -6.354 13.108 1.00 95.25 178 VAL A CA 1
ATOM 1345 C C . VAL A 1 178 ? 2.419 -5.586 13.889 1.00 95.25 178 VAL A C 1
ATOM 1347 O O . VAL A 1 178 ? 2.342 -4.359 13.808 1.00 95.25 178 VAL A O 1
ATOM 1350 N N . ALA A 1 179 ? 1.573 -6.313 14.623 1.00 90.62 179 ALA A N 1
ATOM 1351 C CA . ALA A 1 179 ? 0.490 -5.711 15.403 1.00 90.62 179 ALA A CA 1
ATOM 1352 C C . ALA A 1 179 ? 1.022 -4.865 16.572 1.00 90.62 179 ALA A C 1
ATOM 1354 O O . ALA A 1 179 ? 0.398 -3.885 16.964 1.00 90.62 179 ALA A O 1
ATOM 1355 N N . GLU A 1 180 ? 2.198 -5.219 17.088 1.00 90.12 180 GLU A N 1
ATOM 1356 C CA . GLU A 1 180 ? 2.889 -4.493 18.146 1.00 90.12 180 GLU A CA 1
ATOM 1357 C C . GLU A 1 180 ? 4.366 -4.348 17.779 1.00 90.12 180 GLU A C 1
ATOM 1359 O O . GLU A 1 180 ? 5.113 -5.326 17.723 1.00 90.12 180 GLU A O 1
ATOM 1364 N N . ALA A 1 181 ? 4.797 -3.120 17.493 1.00 86.88 181 ALA A N 1
ATOM 1365 C CA . ALA A 1 181 ? 6.200 -2.820 17.254 1.00 86.88 181 ALA A CA 1
ATOM 1366 C C . ALA A 1 181 ? 6.989 -2.923 18.567 1.00 86.88 181 ALA A C 1
ATOM 1368 O O . ALA A 1 181 ? 7.058 -1.963 19.339 1.00 86.88 181 ALA A O 1
ATOM 1369 N N . ASP A 1 182 ? 7.574 -4.093 18.811 1.00 83.69 182 ASP A N 1
ATOM 1370 C CA . ASP A 1 182 ? 8.514 -4.329 19.904 1.00 83.69 182 ASP A CA 1
ATOM 1371 C C . ASP A 1 182 ? 9.945 -4.060 19.420 1.00 83.69 182 ASP A C 1
ATOM 1373 O O . ASP A 1 182 ? 10.671 -4.943 18.962 1.00 83.69 182 ASP A O 1
ATOM 1377 N N . ALA A 1 183 ? 10.309 -2.780 19.409 1.00 86.38 183 ALA A N 1
ATOM 1378 C CA . ALA A 1 183 ? 11.626 -2.306 19.016 1.00 86.38 183 ALA A CA 1
ATOM 1379 C C . ALA A 1 183 ? 12.122 -1.274 20.034 1.00 86.38 183 ALA A C 1
ATOM 1381 O O . ALA A 1 183 ? 11.311 -0.489 20.538 1.00 86.38 183 ALA A O 1
ATOM 1382 N N . PRO A 1 184 ? 13.437 -1.208 20.316 1.00 90.12 184 PRO A N 1
ATOM 1383 C CA . PRO A 1 184 ? 13.980 -0.160 21.169 1.00 90.12 184 PRO A CA 1
ATOM 1384 C C . PRO A 1 184 ? 13.607 1.237 20.648 1.00 90.12 184 PRO A C 1
ATOM 1386 O O . PRO A 1 184 ? 13.608 1.450 19.429 1.00 90.12 184 PRO A O 1
ATOM 1389 N N . PRO A 1 185 ? 13.327 2.211 21.529 1.00 92.56 185 PRO A N 1
ATOM 1390 C CA . PRO A 1 185 ? 13.118 3.583 21.101 1.00 92.56 185 PRO A CA 1
ATOM 1391 C C . PRO A 1 185 ? 14.328 4.115 20.329 1.00 92.56 185 PRO A C 1
ATOM 1393 O O . PRO A 1 185 ? 15.476 3.885 20.713 1.00 92.56 185 PRO A O 1
ATOM 1396 N N . GLY A 1 186 ? 14.078 4.826 19.235 1.00 93.06 186 GLY A N 1
ATOM 1397 C CA . GLY A 1 186 ? 15.137 5.318 18.365 1.00 93.06 186 GLY A CA 1
ATOM 1398 C C . GLY A 1 186 ? 14.654 5.705 16.976 1.00 93.06 186 GLY A C 1
ATOM 1399 O O . GLY A 1 186 ? 13.479 5.577 16.634 1.00 93.06 186 GLY A O 1
ATOM 1400 N N . ILE A 1 187 ? 15.592 6.195 16.169 1.00 94.69 187 ILE A N 1
ATOM 1401 C CA . ILE A 1 187 ? 15.360 6.540 14.767 1.00 94.69 187 ILE A CA 1
ATOM 1402 C C . ILE A 1 187 ? 16.019 5.474 13.900 1.00 94.69 187 ILE A C 1
ATOM 1404 O O . ILE A 1 187 ? 17.209 5.191 14.025 1.00 94.69 187 ILE A O 1
ATOM 1408 N N . TYR A 1 188 ? 15.232 4.928 12.989 1.00 94.12 188 TYR A N 1
ATOM 1409 C CA . TYR A 1 188 ? 15.604 3.887 12.055 1.00 94.12 188 TYR A CA 1
ATOM 1410 C C . TYR A 1 188 ? 15.487 4.426 10.631 1.00 94.12 188 TYR A C 1
ATOM 1412 O O . TYR A 1 188 ? 14.513 5.089 10.274 1.00 94.12 188 TYR A O 1
ATOM 1420 N N . SER A 1 189 ? 16.490 4.130 9.812 1.00 96.06 189 SER A N 1
ATOM 1421 C CA . SER A 1 189 ? 16.468 4.361 8.369 1.00 96.06 189 SER A CA 1
ATOM 1422 C C . SER A 1 189 ? 16.233 3.010 7.705 1.00 96.06 189 SER A C 1
ATOM 1424 O O . SER A 1 189 ? 17.079 2.121 7.800 1.00 96.06 189 SER A O 1
ATOM 1426 N N . VAL A 1 190 ? 15.049 2.823 7.123 1.00 97.06 190 VAL A N 1
ATOM 1427 C CA . VAL A 1 190 ? 14.589 1.537 6.586 1.00 97.06 190 VAL A CA 1
ATOM 1428 C C . VAL A 1 190 ? 14.548 1.595 5.066 1.00 97.06 190 VAL A C 1
ATOM 1430 O O . VAL A 1 190 ? 14.088 2.575 4.488 1.00 97.06 190 VAL A O 1
ATOM 1433 N N . VAL A 1 191 ? 15.007 0.533 4.413 1.00 97.25 191 VAL A N 1
ATOM 1434 C CA . VAL A 1 191 ? 14.905 0.340 2.963 1.00 97.25 191 VAL A CA 1
ATOM 1435 C C . VAL A 1 191 ? 14.212 -0.980 2.662 1.00 97.25 191 VAL A C 1
ATOM 1437 O O . VAL A 1 191 ? 14.338 -1.946 3.417 1.00 97.25 191 VAL A O 1
ATOM 1440 N N . ALA A 1 192 ? 13.495 -1.028 1.543 1.00 97.69 192 ALA A N 1
ATOM 1441 C CA . ALA A 1 192 ? 12.980 -2.266 0.977 1.00 97.69 192 ALA A CA 1
ATOM 1442 C C . ALA A 1 192 ? 13.804 -2.619 -0.255 1.00 97.69 192 ALA A C 1
ATOM 1444 O O . ALA A 1 192 ? 13.958 -1.787 -1.147 1.00 97.69 192 ALA A O 1
ATOM 1445 N N . CYS A 1 193 ? 14.315 -3.843 -0.314 1.00 97.00 193 CYS A N 1
ATOM 1446 C CA . CYS A 1 193 ? 15.075 -4.336 -1.451 1.00 97.00 193 CYS A CA 1
ATOM 1447 C C . CYS A 1 193 ? 14.396 -5.560 -2.059 1.00 97.00 193 CYS A C 1
ATOM 1449 O O . CYS A 1 193 ? 14.102 -6.524 -1.358 1.00 97.00 193 CYS A O 1
ATOM 1451 N N . LEU A 1 194 ? 14.180 -5.514 -3.368 1.00 96.38 194 LEU A N 1
ATOM 1452 C CA . LEU A 1 194 ? 13.758 -6.636 -4.188 1.00 96.38 194 LEU A CA 1
ATOM 1453 C C . LEU A 1 194 ? 15.000 -7.378 -4.686 1.00 96.38 194 LEU A C 1
ATOM 1455 O O . LEU A 1 194 ? 15.805 -6.806 -5.426 1.00 96.38 194 LEU A O 1
ATOM 1459 N N . GLY A 1 195 ? 15.156 -8.632 -4.271 1.00 95.75 195 GLY A N 1
ATOM 1460 C CA . GLY A 1 195 ? 16.151 -9.555 -4.816 1.00 95.75 195 GLY A CA 1
ATOM 1461 C C . GLY A 1 195 ? 15.641 -10.325 -6.035 1.00 95.75 195 GLY A C 1
ATOM 1462 O O . GLY A 1 195 ? 14.595 -10.005 -6.595 1.00 95.75 195 GLY A O 1
ATOM 1463 N N . LEU A 1 196 ? 16.376 -11.370 -6.415 1.00 94.50 196 LEU A N 1
ATOM 1464 C CA . LEU A 1 196 ? 16.045 -12.244 -7.543 1.00 94.50 196 LEU A CA 1
ATOM 1465 C C . LEU A 1 196 ? 14.646 -12.860 -7.393 1.00 94.50 196 LEU A C 1
ATOM 1467 O O . LEU A 1 196 ? 14.334 -13.470 -6.368 1.00 94.50 196 LEU A O 1
ATOM 1471 N N . THR A 1 197 ? 13.813 -12.727 -8.427 1.00 94.19 197 THR A N 1
ATOM 1472 C CA . THR A 1 197 ? 12.466 -13.307 -8.470 1.00 94.19 197 THR A CA 1
ATOM 1473 C C . THR A 1 197 ? 11.919 -13.365 -9.894 1.00 94.19 197 THR A C 1
ATOM 1475 O O . THR A 1 197 ? 12.095 -12.418 -10.655 1.00 94.19 197 THR A O 1
ATOM 1478 N N . GLY A 1 198 ? 11.234 -14.454 -10.259 1.00 92.50 198 GLY A N 1
ATOM 1479 C CA . GLY A 1 198 ? 10.670 -14.619 -11.600 1.00 92.50 198 GLY A CA 1
ATOM 1480 C C . GLY A 1 198 ? 11.724 -14.413 -12.694 1.00 92.50 198 GLY A C 1
ATOM 1481 O O . GLY A 1 198 ? 12.719 -15.132 -12.738 1.00 92.50 198 GLY A O 1
ATOM 1482 N N . SER A 1 199 ? 11.522 -13.417 -13.563 1.00 90.00 199 SER A N 1
ATOM 1483 C CA . SER A 1 199 ? 12.481 -13.041 -14.613 1.00 90.00 199 SER A CA 1
ATOM 1484 C C . SER A 1 199 ? 13.467 -11.937 -14.199 1.00 90.00 199 SER A C 1
ATOM 1486 O O . SER A 1 199 ? 14.326 -11.557 -14.997 1.00 90.00 199 SER A O 1
ATOM 1488 N N . TRP A 1 200 ? 13.348 -11.386 -12.988 1.00 90.06 200 TRP A N 1
ATOM 1489 C CA . TRP A 1 200 ? 14.268 -10.391 -12.437 1.00 90.06 200 TRP A CA 1
ATOM 1490 C C . TRP A 1 200 ? 15.456 -11.063 -11.744 1.00 90.06 200 TRP A C 1
ATOM 1492 O O . TRP A 1 200 ? 15.279 -11.852 -10.817 1.00 90.06 200 TRP A O 1
ATOM 1502 N N . HIS A 1 201 ? 16.673 -10.704 -12.160 1.00 89.38 201 HIS A N 1
ATOM 1503 C CA . HIS A 1 201 ? 17.917 -11.328 -11.687 1.00 89.38 201 HIS A CA 1
ATOM 1504 C C . HIS A 1 201 ? 18.827 -10.378 -10.888 1.00 89.38 201 HIS A C 1
ATOM 1506 O O . HIS A 1 201 ? 19.882 -10.799 -10.418 1.00 89.38 201 HIS A O 1
ATOM 1512 N N . GLY A 1 202 ? 18.443 -9.108 -10.739 1.00 90.94 202 GLY A N 1
ATOM 1513 C CA . GLY A 1 202 ? 19.238 -8.096 -10.046 1.00 90.94 202 GLY A CA 1
ATOM 1514 C C . GLY A 1 202 ? 18.791 -7.833 -8.606 1.00 90.94 202 GLY A C 1
ATOM 1515 O O . GLY A 1 202 ? 18.068 -8.612 -7.979 1.00 90.94 202 GLY A O 1
ATOM 1516 N N . ARG A 1 203 ? 19.206 -6.674 -8.088 1.00 94.12 203 ARG A N 1
ATOM 1517 C CA . ARG A 1 203 ? 18.748 -6.125 -6.809 1.00 94.12 203 ARG A CA 1
ATOM 1518 C C . ARG A 1 203 ? 18.328 -4.672 -6.991 1.00 94.12 203 ARG A C 1
ATOM 1520 O O . ARG A 1 203 ? 19.127 -3.864 -7.452 1.00 94.12 203 ARG A O 1
ATOM 1527 N N . ALA A 1 204 ? 17.107 -4.338 -6.594 1.00 92.62 204 ALA A N 1
ATOM 1528 C CA . ALA A 1 204 ? 16.603 -2.968 -6.612 1.00 92.62 204 ALA A CA 1
ATOM 1529 C C . ALA A 1 204 ? 16.144 -2.575 -5.209 1.00 92.62 204 ALA A C 1
ATOM 1531 O O . ALA A 1 204 ? 15.438 -3.342 -4.561 1.00 92.62 204 ALA A O 1
ATOM 1532 N N . CYS A 1 205 ? 16.546 -1.400 -4.726 1.00 95.31 205 CYS A N 1
ATOM 1533 C CA . CYS A 1 205 ? 16.213 -0.934 -3.382 1.00 95.31 205 CYS A CA 1
ATOM 1534 C C . CYS A 1 205 ? 15.498 0.411 -3.423 1.00 95.31 205 CYS A C 1
ATOM 1536 O O . CYS A 1 205 ? 15.800 1.259 -4.263 1.00 95.31 205 CYS A O 1
ATOM 1538 N N . SER A 1 206 ? 14.592 0.620 -2.474 1.00 95.88 206 SER A N 1
ATOM 1539 C CA . SER A 1 206 ? 13.962 1.914 -2.268 1.00 95.88 206 SER A CA 1
ATOM 1540 C C . SER A 1 206 ? 14.954 2.949 -1.729 1.00 95.88 206 SER A C 1
ATOM 1542 O O . SER A 1 206 ? 15.963 2.592 -1.104 1.00 95.88 206 SER A O 1
ATOM 1544 N N . PRO A 1 207 ? 14.637 4.247 -1.872 1.00 93.56 207 PRO A N 1
ATOM 1545 C CA . PRO A 1 207 ? 15.194 5.267 -0.997 1.00 93.56 207 PRO A CA 1
ATOM 1546 C C . PRO A 1 207 ? 14.949 4.918 0.485 1.00 93.56 207 PRO A C 1
ATOM 1548 O O . PRO A 1 207 ? 13.969 4.225 0.794 1.00 93.56 207 PRO A O 1
ATOM 1551 N N . PRO A 1 208 ? 15.822 5.374 1.403 1.00 94.31 208 PRO A N 1
ATOM 1552 C CA . PRO A 1 208 ? 15.617 5.188 2.832 1.00 94.31 208 PRO A CA 1
ATOM 1553 C C . PRO A 1 208 ? 14.406 5.979 3.328 1.00 94.31 208 PRO A C 1
ATOM 1555 O O . PRO A 1 208 ? 14.217 7.144 2.982 1.00 94.31 208 PRO A O 1
ATOM 1558 N N . VAL A 1 209 ? 13.609 5.333 4.172 1.00 95.56 209 VAL A N 1
ATOM 1559 C CA . VAL A 1 209 ? 12.417 5.877 4.825 1.00 95.56 209 VAL A CA 1
ATOM 1560 C C . VAL A 1 209 ? 12.678 5.954 6.320 1.00 95.56 209 VAL A C 1
ATOM 1562 O O . VAL A 1 209 ? 13.248 5.034 6.911 1.00 95.56 209 VAL A O 1
ATOM 1565 N N . ARG A 1 210 ? 12.273 7.060 6.946 1.00 95.62 210 ARG A N 1
ATOM 1566 C CA . ARG A 1 210 ? 12.502 7.271 8.377 1.00 95.62 210 ARG A CA 1
ATOM 1567 C C . ARG A 1 210 ? 11.380 6.639 9.199 1.00 95.62 210 ARG A C 1
ATOM 1569 O O . ARG A 1 210 ? 10.210 6.939 8.991 1.00 95.62 210 ARG A O 1
ATOM 1576 N N . LEU A 1 211 ? 11.755 5.829 10.179 1.00 95.75 211 LEU A N 1
ATOM 1577 C CA . LEU A 1 211 ? 10.871 5.306 11.216 1.00 95.75 211 LEU A CA 1
ATOM 1578 C C . LEU A 1 211 ? 11.39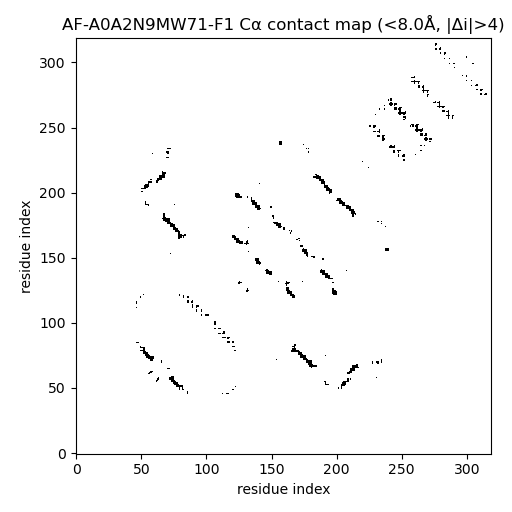4 5.762 12.577 1.00 95.75 211 LEU A C 1
ATOM 1580 O O . LEU A 1 211 ? 12.524 5.458 12.942 1.00 95.75 211 LEU A O 1
ATOM 1584 N N . THR A 1 212 ? 10.579 6.482 13.334 1.00 95.25 212 THR A N 1
ATOM 1585 C CA . THR A 1 212 ? 10.872 6.839 14.724 1.00 95.25 212 THR A CA 1
ATOM 1586 C C . THR A 1 212 ? 10.019 5.970 15.639 1.00 95.25 212 THR A C 1
ATOM 1588 O O . THR A 1 212 ? 8.792 6.018 15.564 1.00 95.25 212 THR A O 1
ATOM 1591 N N . VAL A 1 213 ? 10.663 5.176 16.492 1.00 93.75 213 VAL A N 1
ATOM 1592 C CA . VAL A 1 213 ? 9.995 4.419 17.555 1.00 93.75 213 VAL A CA 1
ATOM 1593 C C . VAL A 1 213 ? 10.154 5.198 18.852 1.00 93.75 213 VAL A C 1
ATOM 1595 O O . VAL A 1 213 ? 11.272 5.448 19.301 1.00 93.75 213 VAL A O 1
ATOM 1598 N N . GLU A 1 214 ? 9.043 5.610 19.444 1.00 92.50 214 GLU A N 1
ATOM 1599 C CA . GLU A 1 214 ? 9.023 6.305 20.729 1.00 92.50 214 GLU A CA 1
ATOM 1600 C C . GLU A 1 214 ? 8.857 5.309 21.878 1.00 92.50 214 GLU A C 1
ATOM 1602 O O . GLU A 1 214 ? 8.262 4.241 21.721 1.00 92.50 214 GLU A O 1
ATOM 1607 N N . ALA A 1 215 ? 9.352 5.669 23.063 1.00 89.69 215 ALA A N 1
ATOM 1608 C CA . ALA A 1 215 ? 9.051 4.907 24.268 1.00 89.69 215 ALA A CA 1
ATOM 1609 C C . ALA A 1 215 ? 7.534 4.867 24.492 1.00 89.69 215 ALA A C 1
ATOM 1611 O O . ALA A 1 215 ? 6.856 5.887 24.355 1.00 89.69 215 ALA A O 1
ATOM 1612 N N . ARG A 1 216 ? 7.001 3.693 24.849 1.00 82.06 216 ARG A N 1
ATOM 1613 C CA . ARG A 1 216 ? 5.577 3.548 25.153 1.00 82.06 216 ARG A CA 1
ATOM 1614 C C . ARG A 1 216 ? 5.251 4.349 26.418 1.00 82.06 216 ARG A C 1
ATOM 1616 O O . ARG A 1 216 ? 5.792 4.026 27.477 1.00 82.06 216 ARG A O 1
ATOM 1623 N N . PRO A 1 217 ? 4.379 5.368 26.353 1.00 77.81 217 PRO A N 1
ATOM 1624 C CA . PRO A 1 217 ? 3.961 6.065 27.557 1.00 77.81 217 PRO A CA 1
ATOM 1625 C C . PRO A 1 217 ? 3.014 5.172 28.383 1.00 77.81 217 PRO A C 1
ATOM 1627 O O . PRO A 1 217 ? 2.299 4.348 27.805 1.00 77.81 217 PRO A O 1
ATOM 1630 N N . PRO A 1 218 ? 2.954 5.337 29.719 1.00 81.56 218 PRO A N 1
ATOM 1631 C CA . PRO A 1 218 ? 2.046 4.567 30.580 1.00 81.56 218 PRO A CA 1
ATOM 1632 C C . PRO A 1 218 ? 0.567 4.746 30.217 1.00 81.56 218 PRO A C 1
ATOM 1634 O O . PRO A 1 218 ? -0.236 3.834 30.381 1.00 81.56 218 PRO A O 1
ATOM 1637 N N . SER A 1 219 ? 0.211 5.931 29.718 1.00 83.00 219 SER A N 1
ATOM 1638 C CA . SER A 1 219 ? -1.101 6.240 29.158 1.00 83.00 219 SER A CA 1
ATOM 1639 C C . SER A 1 219 ? -0.946 7.224 28.002 1.00 83.00 219 SER A C 1
ATOM 1641 O O . SER A 1 219 ? -0.022 8.042 27.984 1.00 83.00 219 SER A O 1
ATOM 1643 N N . LEU A 1 220 ? -1.837 7.121 27.020 1.00 83.50 220 LEU A N 1
ATOM 1644 C CA . LEU A 1 220 ? -1.942 8.074 25.922 1.00 83.50 220 LEU A CA 1
ATOM 1645 C C . LEU A 1 220 ? -3.062 9.065 26.230 1.00 83.50 220 LEU A C 1
ATOM 1647 O O . LEU A 1 220 ? -4.105 8.689 26.764 1.00 83.50 220 LEU A O 1
ATOM 1651 N N . ALA A 1 221 ? -2.851 10.329 25.868 1.00 87.00 221 ALA A N 1
ATOM 1652 C CA . ALA A 1 221 ? -3.933 11.304 25.842 1.00 87.00 221 ALA A CA 1
ATOM 1653 C C . ALA A 1 221 ? -5.025 10.857 24.839 1.00 87.00 221 ALA A C 1
ATOM 1655 O O . ALA A 1 221 ? -4.698 10.146 23.881 1.00 87.00 221 ALA A O 1
ATOM 1656 N N . PRO A 1 222 ? -6.307 11.228 25.037 1.00 86.31 222 PRO A N 1
ATOM 1657 C CA . PRO A 1 222 ? -7.418 10.716 24.225 1.00 86.31 222 PRO A CA 1
ATOM 1658 C C . PRO A 1 222 ? -7.253 10.917 22.711 1.00 86.31 222 PRO A C 1
ATOM 1660 O O . PRO A 1 222 ? -7.586 10.035 21.923 1.00 86.31 222 PRO A O 1
ATOM 1663 N N . ASP A 1 223 ? -6.681 12.048 22.303 1.00 86.00 223 ASP A N 1
ATOM 1664 C CA . ASP A 1 223 ? -6.352 12.374 20.913 1.00 86.00 223 ASP A CA 1
ATOM 1665 C C . ASP A 1 223 ? -5.320 11.398 20.324 1.00 86.00 223 ASP A C 1
ATOM 1667 O O . ASP A 1 223 ? -5.521 10.840 19.244 1.00 86.00 223 ASP A O 1
ATOM 1671 N N . ARG A 1 224 ? -4.242 11.115 21.063 1.00 85.38 224 ARG A N 1
ATOM 1672 C CA . ARG A 1 224 ? -3.218 10.144 20.650 1.00 85.38 224 ARG A CA 1
ATOM 1673 C C . ARG A 1 224 ? -3.742 8.713 20.669 1.00 85.38 224 ARG A C 1
ATOM 1675 O O . ARG A 1 224 ? -3.361 7.917 19.813 1.00 85.38 224 ARG A O 1
ATOM 1682 N N . GLN A 1 225 ? -4.610 8.389 21.624 1.00 88.75 225 GLN A N 1
ATOM 1683 C CA . GLN A 1 225 ? -5.248 7.080 21.708 1.00 88.75 225 GLN A CA 1
ATOM 1684 C C . GLN A 1 225 ? -6.135 6.824 20.482 1.00 88.75 225 GLN A C 1
ATOM 1686 O O . GLN A 1 225 ? -6.009 5.771 19.863 1.00 88.75 225 GLN A O 1
ATOM 1691 N N . SER A 1 226 ? -6.931 7.815 20.059 1.00 88.50 226 SER A N 1
ATOM 1692 C CA . SER A 1 226 ? -7.730 7.732 18.828 1.00 88.50 226 SER A CA 1
ATOM 1693 C C . SER A 1 226 ? -6.857 7.436 17.601 1.00 88.50 226 SER A C 1
ATOM 1695 O O 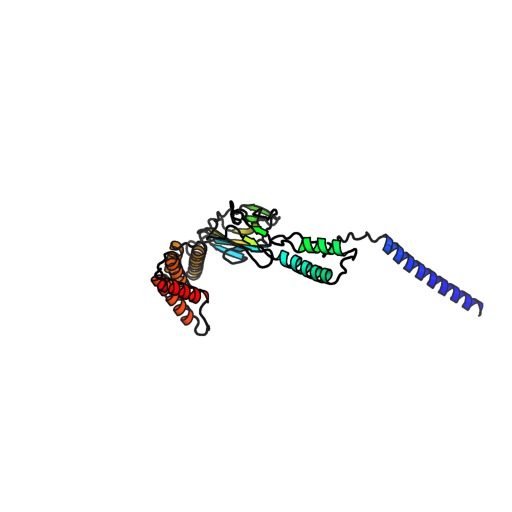. SER A 1 226 ? -7.170 6.533 16.828 1.00 88.50 226 SER A O 1
ATOM 1697 N N . VAL A 1 227 ? -5.701 8.098 17.455 1.00 89.06 227 VAL A N 1
ATOM 1698 C CA . VAL A 1 227 ? -4.752 7.813 16.358 1.00 89.06 227 VAL A CA 1
ATOM 1699 C C . VAL A 1 227 ? -4.254 6.363 16.394 1.00 89.06 227 VAL A C 1
ATOM 1701 O O . VAL A 1 227 ? -4.171 5.712 15.350 1.00 89.06 227 VAL A O 1
ATOM 1704 N N . VAL A 1 228 ? -3.936 5.831 17.577 1.00 89.25 228 VAL A N 1
ATOM 1705 C CA . VAL A 1 228 ? -3.500 4.433 17.736 1.00 89.25 228 VAL A CA 1
ATOM 1706 C C . VAL A 1 228 ? -4.624 3.451 17.402 1.00 89.25 228 VAL A C 1
ATOM 1708 O O . VAL A 1 228 ? -4.374 2.456 16.717 1.00 89.25 228 VAL A O 1
ATOM 1711 N N . ASP A 1 229 ? -5.859 3.722 17.818 1.00 92.19 229 ASP A N 1
ATOM 1712 C CA . ASP A 1 229 ? -7.004 2.858 17.522 1.00 92.19 229 ASP A CA 1
ATOM 1713 C C . ASP A 1 229 ? -7.364 2.883 16.026 1.00 92.19 229 ASP A C 1
ATOM 1715 O O . ASP A 1 229 ? -7.590 1.823 15.435 1.00 92.19 229 ASP A O 1
ATOM 1719 N N . ARG A 1 230 ? -7.288 4.047 15.363 1.00 93.75 230 ARG A N 1
ATOM 1720 C CA . ARG A 1 230 ? -7.430 4.160 13.898 1.00 93.75 230 ARG A CA 1
ATOM 1721 C C . ARG A 1 230 ? -6.331 3.401 13.159 1.00 93.75 230 ARG A C 1
ATOM 1723 O O . ARG A 1 230 ? -6.628 2.663 12.221 1.00 93.75 230 ARG A O 1
ATOM 1730 N N . ARG A 1 231 ? -5.073 3.507 13.605 1.00 92.62 231 ARG A N 1
ATOM 1731 C CA . ARG A 1 231 ? -3.951 2.719 13.056 1.00 92.62 231 ARG A CA 1
ATOM 1732 C C . ARG A 1 231 ? -4.145 1.218 13.269 1.00 92.62 231 ARG A C 1
ATOM 1734 O O . ARG A 1 231 ? -3.826 0.444 12.373 1.00 92.62 231 ARG A O 1
ATOM 1741 N N . SER A 1 232 ? -4.708 0.808 14.403 1.00 93.62 232 SER A N 1
ATOM 1742 C CA . SER A 1 232 ? -5.045 -0.594 14.681 1.00 93.62 232 SER A CA 1
ATOM 1743 C C . SER A 1 232 ? -6.130 -1.116 13.746 1.00 93.62 232 SER A C 1
ATOM 1745 O O . SER A 1 232 ? -5.972 -2.191 13.170 1.00 93.62 232 SER A O 1
ATOM 1747 N N . GLY A 1 233 ? -7.184 -0.330 13.512 1.00 95.44 233 GLY A N 1
ATOM 1748 C CA . GLY A 1 233 ? -8.204 -0.661 12.517 1.00 95.44 233 GLY A CA 1
ATOM 1749 C C . GLY A 1 233 ? -7.631 -0.725 11.101 1.00 95.44 233 GLY A C 1
ATOM 1750 O O . GLY A 1 233 ? -7.900 -1.679 10.372 1.00 95.44 233 GLY A O 1
ATOM 1751 N N . ARG A 1 234 ? -6.756 0.219 10.726 1.00 95.00 234 ARG A N 1
ATOM 1752 C CA . ARG A 1 234 ? -6.082 0.211 9.420 1.00 95.00 234 ARG A CA 1
ATOM 1753 C C . ARG A 1 234 ? -5.187 -1.012 9.242 1.00 95.00 234 ARG A C 1
ATOM 1755 O O . ARG A 1 234 ? -5.232 -1.643 8.188 1.00 95.00 234 ARG A O 1
ATOM 1762 N N . PHE A 1 235 ? -4.416 -1.371 10.264 1.00 95.38 235 PHE A N 1
ATOM 1763 C CA . PHE A 1 235 ? -3.599 -2.580 10.276 1.00 95.38 235 PHE A CA 1
ATOM 1764 C C . PHE A 1 235 ? -4.460 -3.834 10.076 1.00 95.38 235 PHE A C 1
ATOM 1766 O O . PHE A 1 235 ? -4.189 -4.629 9.175 1.00 95.38 235 PHE A O 1
ATOM 1773 N N . ALA A 1 236 ? -5.536 -3.976 10.856 1.00 95.56 236 ALA A N 1
ATOM 1774 C CA . ALA A 1 236 ? -6.449 -5.112 10.763 1.00 95.56 236 ALA A CA 1
ATOM 1775 C C . ALA A 1 236 ? -7.146 -5.186 9.393 1.00 95.56 236 ALA A C 1
ATOM 1777 O O . ALA A 1 236 ? -7.285 -6.271 8.829 1.00 95.56 236 ALA A O 1
ATOM 1778 N N . LEU A 1 237 ? -7.498 -4.038 8.803 1.00 94.31 237 LEU A N 1
ATOM 1779 C CA . LEU A 1 237 ? -8.051 -3.959 7.451 1.00 94.31 237 LEU A CA 1
ATOM 1780 C C . LEU A 1 237 ? -7.078 -4.516 6.407 1.00 94.31 237 LEU A C 1
ATOM 1782 O O . LEU A 1 237 ? -7.465 -5.332 5.572 1.00 94.31 237 LEU A O 1
ATOM 1786 N N . ILE A 1 238 ? -5.808 -4.101 6.466 1.00 93.38 238 ILE A N 1
ATOM 1787 C CA . ILE A 1 238 ? -4.763 -4.573 5.545 1.00 93.38 238 ILE A CA 1
ATOM 1788 C C . ILE A 1 238 ? -4.499 -6.072 5.746 1.00 93.38 238 ILE A C 1
ATOM 1790 O O . ILE A 1 238 ? -4.326 -6.806 4.772 1.00 93.38 238 ILE A O 1
ATOM 1794 N N . ALA A 1 239 ? -4.495 -6.532 6.997 1.00 93.25 239 ALA A N 1
ATOM 1795 C CA . ALA A 1 239 ? -4.306 -7.933 7.353 1.00 93.25 239 ALA A CA 1
ATOM 1796 C C . ALA A 1 239 ? -5.537 -8.818 7.075 1.00 93.25 239 ALA A C 1
ATOM 1798 O O . ALA A 1 239 ? -5.427 -10.037 7.182 1.00 93.25 239 ALA A O 1
ATOM 1799 N N . ARG A 1 240 ? -6.687 -8.228 6.708 1.00 94.00 240 ARG A N 1
ATOM 1800 C CA . ARG A 1 240 ? -8.000 -8.895 6.611 1.00 94.00 240 ARG A CA 1
ATOM 1801 C C . ARG A 1 240 ? -8.406 -9.616 7.905 1.00 94.00 240 ARG A C 1
ATOM 1803 O O . ARG A 1 240 ? -9.061 -10.656 7.870 1.00 94.00 240 ARG A O 1
ATOM 1810 N N . ASP A 1 241 ? -8.035 -9.044 9.044 1.00 94.50 241 ASP A N 1
ATOM 1811 C CA . ASP A 1 241 ? -8.362 -9.555 10.371 1.00 94.50 241 ASP A CA 1
ATOM 1812 C C . ASP A 1 241 ? -9.705 -8.985 10.846 1.00 94.50 241 ASP A C 1
ATOM 1814 O O . ASP A 1 241 ? -9.791 -7.868 11.359 1.00 94.50 241 ASP A O 1
ATOM 1818 N N . ALA A 1 242 ? -10.770 -9.773 10.683 1.00 96.06 242 ALA A N 1
ATOM 1819 C CA . ALA A 1 242 ? -12.107 -9.388 11.125 1.00 96.06 242 ALA A CA 1
ATOM 1820 C C . ALA A 1 242 ? -12.183 -9.144 12.644 1.00 96.06 242 ALA A C 1
ATOM 1822 O O . ALA A 1 242 ? -12.911 -8.254 13.079 1.00 96.06 242 ALA A O 1
ATOM 1823 N N . GLY A 1 243 ? -11.430 -9.898 13.455 1.00 96.75 243 GLY A N 1
ATOM 1824 C CA . GLY A 1 243 ? -11.428 -9.737 14.910 1.00 96.75 243 GLY A CA 1
ATOM 1825 C C . GLY A 1 243 ? -10.787 -8.416 15.331 1.00 96.75 243 GLY A C 1
ATOM 1826 O O . GLY A 1 243 ? -11.382 -7.655 16.099 1.00 96.75 243 GLY A O 1
ATOM 1827 N N . GLY A 1 244 ? -9.618 -8.107 14.766 1.00 95.62 244 GLY A N 1
ATOM 1828 C CA . GLY A 1 244 ? -8.935 -6.828 14.965 1.00 95.62 244 GLY A CA 1
ATOM 1829 C C . GLY A 1 244 ? -9.766 -5.628 14.499 1.00 95.62 244 GLY A C 1
ATOM 1830 O O . GLY A 1 244 ? -9.826 -4.613 15.196 1.00 95.62 244 GLY A O 1
ATOM 1831 N N . LEU A 1 245 ? -10.473 -5.759 13.370 1.00 97.31 245 LEU A N 1
ATOM 1832 C CA . LEU A 1 245 ? -11.389 -4.735 12.860 1.00 97.31 245 LEU A CA 1
ATOM 1833 C C . LEU A 1 245 ? -12.554 -4.465 13.821 1.00 97.31 245 LEU A C 1
ATOM 1835 O O . LEU A 1 245 ? -12.820 -3.304 14.131 1.00 97.31 245 LEU A O 1
ATOM 1839 N N . GLU A 1 246 ? -13.218 -5.504 14.345 1.00 97.75 246 GLU A N 1
ATOM 1840 C CA . GLU A 1 246 ? -14.278 -5.313 15.346 1.00 97.75 246 GLU A CA 1
ATOM 1841 C C . GLU A 1 246 ? -13.749 -4.651 16.616 1.00 97.75 246 GLU A C 1
ATOM 1843 O O . GLU A 1 246 ? -14.400 -3.769 17.175 1.00 97.75 246 GLU A O 1
ATOM 1848 N N . GLN A 1 247 ? -12.580 -5.078 17.097 1.00 96.81 247 GLN A N 1
ATOM 1849 C CA . GLN A 1 247 ? -12.001 -4.526 18.314 1.00 96.81 247 GLN A CA 1
ATOM 1850 C C . GLN A 1 247 ? -11.681 -3.035 18.149 1.00 96.81 247 GLN A C 1
ATOM 1852 O O . GLN A 1 247 ? -12.032 -2.240 19.022 1.00 96.81 247 GLN A O 1
ATOM 1857 N N . ALA A 1 248 ? -11.045 -2.651 17.040 1.00 96.00 248 ALA A N 1
ATOM 1858 C CA . ALA A 1 248 ? -10.742 -1.254 16.740 1.00 96.00 248 ALA A CA 1
ATOM 1859 C C . ALA A 1 248 ? -12.023 -0.428 16.538 1.00 96.00 248 ALA A C 1
ATOM 1861 O O . ALA A 1 248 ? -12.161 0.644 17.126 1.00 96.00 248 ALA A O 1
ATOM 1862 N N . GLY A 1 249 ? -12.989 -0.958 15.780 1.00 97.12 249 GLY A N 1
ATOM 1863 C CA . GLY A 1 249 ? -14.275 -0.308 15.532 1.00 97.12 249 GLY A CA 1
ATOM 1864 C C . GLY A 1 249 ? -15.044 -0.012 16.820 1.00 97.12 249 GLY A C 1
ATOM 1865 O O . GLY A 1 249 ? -15.458 1.124 17.043 1.00 97.12 249 GLY A O 1
ATOM 1866 N N . ARG A 1 250 ? -15.153 -0.993 17.728 1.00 97.56 250 ARG A N 1
ATOM 1867 C CA . ARG A 1 250 ? -15.820 -0.810 19.030 1.00 97.56 250 ARG A CA 1
ATOM 1868 C C . ARG A 1 250 ? -15.154 0.255 19.894 1.00 97.56 250 ARG A C 1
ATOM 1870 O O . ARG A 1 250 ? -15.864 1.001 20.556 1.00 97.56 250 ARG A O 1
ATOM 1877 N N . LYS A 1 251 ? -13.819 0.332 19.907 1.00 95.88 251 LYS A N 1
ATOM 1878 C CA . LYS A 1 251 ? -13.099 1.362 20.675 1.00 95.88 251 LYS A CA 1
ATOM 1879 C C . LYS A 1 251 ? -13.391 2.766 20.150 1.00 95.88 251 LYS A C 1
ATOM 1881 O O . LYS A 1 251 ? -13.675 3.652 20.948 1.00 95.88 251 LYS A O 1
ATOM 1886 N N . LEU A 1 252 ? -13.372 2.946 18.828 1.00 95.62 252 LEU A N 1
ATOM 1887 C CA . LEU A 1 252 ? -13.676 4.233 18.196 1.00 95.62 252 LEU A CA 1
ATOM 1888 C C . LEU A 1 252 ? -15.132 4.649 18.444 1.00 95.62 252 LEU A C 1
ATOM 1890 O O . LEU A 1 252 ? -15.368 5.766 18.886 1.00 95.62 252 LEU A O 1
ATOM 1894 N N . ILE A 1 253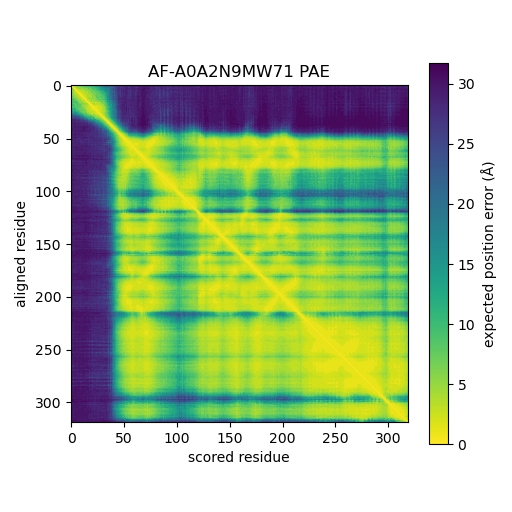 ? -16.086 3.728 18.274 1.00 96.12 253 ILE A N 1
ATOM 1895 C CA . ILE A 1 253 ? -17.515 3.983 18.531 1.00 96.12 253 ILE A CA 1
ATOM 1896 C C . ILE A 1 253 ? -17.785 4.264 20.018 1.00 96.12 253 ILE A C 1
ATOM 1898 O O . ILE A 1 253 ? -18.640 5.078 20.356 1.00 96.12 253 ILE A O 1
ATOM 1902 N N . ALA A 1 254 ? -17.066 3.606 20.931 1.00 95.38 254 ALA A N 1
ATOM 1903 C CA . ALA A 1 254 ? -17.190 3.874 22.362 1.00 95.38 254 ALA A CA 1
ATOM 1904 C C . ALA A 1 254 ? -16.666 5.268 22.747 1.00 95.38 254 ALA A C 1
ATOM 1906 O O . ALA A 1 254 ? -17.175 5.862 23.695 1.00 95.38 254 ALA A O 1
ATOM 1907 N N . ALA A 1 255 ? -15.661 5.780 22.029 1.00 92.62 255 ALA A N 1
ATOM 1908 C CA . ALA A 1 255 ? -15.149 7.135 22.214 1.00 92.62 255 ALA A CA 1
ATOM 1909 C C . ALA A 1 255 ? -16.067 8.194 21.577 1.00 92.62 255 ALA A C 1
ATOM 1911 O O . ALA A 1 255 ? -16.275 9.253 22.166 1.00 92.62 255 ALA A O 1
ATOM 1912 N N . ASP A 1 256 ? -16.634 7.898 20.407 1.00 91.62 256 ASP A N 1
ATOM 1913 C CA . ASP A 1 256 ? -17.629 8.716 19.716 1.00 91.62 256 ASP A CA 1
ATOM 1914 C C . ASP A 1 256 ? -18.606 7.818 18.943 1.00 91.62 256 ASP A C 1
ATOM 1916 O O . ASP A 1 256 ? -18.250 7.194 17.944 1.00 91.62 256 ASP A O 1
ATOM 1920 N N . ALA A 1 257 ? -19.873 7.792 19.369 1.00 91.56 257 ALA A N 1
ATOM 1921 C CA . ALA A 1 257 ? -20.915 6.986 18.731 1.00 91.56 257 ALA A CA 1
ATOM 1922 C C . ALA A 1 257 ? -21.210 7.400 17.275 1.00 91.56 257 ALA A C 1
ATOM 1924 O O . ALA A 1 257 ? -21.919 6.688 16.567 1.00 91.56 257 ALA A O 1
ATOM 1925 N N . GLY A 1 258 ? -20.720 8.562 16.832 1.00 89.19 258 GLY A N 1
ATOM 1926 C CA . GLY A 1 258 ? -20.773 9.022 15.449 1.00 89.19 258 GLY A CA 1
ATOM 1927 C C . GLY A 1 258 ? -19.511 8.736 14.628 1.00 89.19 258 GLY A C 1
ATOM 1928 O O . GLY A 1 258 ? -19.465 9.181 13.477 1.00 89.19 258 GLY A O 1
ATOM 1929 N N . ASP A 1 259 ? -18.505 8.032 15.167 1.00 92.69 259 ASP A N 1
ATOM 1930 C CA . ASP A 1 259 ? -17.214 7.843 14.497 1.00 92.69 259 ASP A CA 1
ATOM 1931 C C . ASP A 1 259 ? -17.363 7.048 13.191 1.00 92.69 259 ASP A C 1
ATOM 1933 O O . ASP A 1 259 ? -17.636 5.843 13.168 1.00 92.69 259 ASP A O 1
ATOM 1937 N N . VAL A 1 260 ? -17.158 7.750 12.076 1.00 92.81 260 VAL A N 1
ATOM 1938 C CA . VAL A 1 260 ? -17.321 7.207 10.724 1.00 92.81 260 VAL A CA 1
ATOM 1939 C C . VAL A 1 260 ? -16.380 6.030 10.470 1.00 92.81 260 VAL A C 1
ATOM 1941 O O . VAL A 1 260 ? -16.815 5.025 9.910 1.00 92.81 260 VAL A O 1
ATOM 1944 N N . GLU A 1 261 ? -15.113 6.116 10.883 1.00 93.62 261 GLU A N 1
ATOM 1945 C CA . GLU A 1 261 ? -14.158 5.022 10.667 1.00 93.62 261 GLU A CA 1
ATOM 1946 C C . GLU A 1 261 ? -14.446 3.837 11.586 1.00 93.62 261 GLU A C 1
ATOM 1948 O O . GLU A 1 261 ? -14.303 2.693 11.161 1.00 93.62 261 GLU A O 1
ATOM 1953 N N . GLY A 1 262 ? -14.905 4.095 12.814 1.00 96.19 262 GLY A N 1
ATOM 1954 C CA . GLY A 1 262 ? -15.360 3.055 13.730 1.00 96.19 262 GLY A CA 1
ATOM 1955 C C . GLY A 1 262 ? -16.439 2.176 13.094 1.00 96.19 262 GLY A C 1
ATOM 1956 O O . GLY A 1 262 ? -16.289 0.952 13.029 1.00 96.19 262 GLY A O 1
ATOM 1957 N N . HIS A 1 263 ? -17.473 2.805 12.530 1.00 97.06 263 HIS A N 1
ATOM 1958 C CA . HIS A 1 263 ? -18.520 2.106 11.782 1.00 97.06 263 HIS A CA 1
ATOM 1959 C C . HIS A 1 263 ? -18.003 1.459 10.487 1.00 97.06 263 HIS A C 1
ATOM 1961 O O . HIS A 1 263 ? -18.427 0.358 10.140 1.00 97.06 263 HIS A O 1
ATOM 1967 N N . MET A 1 264 ? -17.044 2.071 9.784 1.00 96.44 264 MET A N 1
ATOM 1968 C CA . MET A 1 264 ? -16.412 1.438 8.617 1.00 96.44 264 MET A CA 1
ATOM 1969 C C . MET A 1 264 ? -15.673 0.145 8.980 1.00 96.44 264 MET A C 1
ATOM 1971 O O . MET A 1 264 ? -15.812 -0.845 8.264 1.00 96.44 264 MET A O 1
ATOM 1975 N N . TYR A 1 265 ? -14.915 0.120 10.079 1.00 97.44 265 TYR A N 1
ATOM 1976 C CA . TYR A 1 265 ? -14.208 -1.086 10.517 1.00 97.44 265 TYR A CA 1
ATOM 1977 C C . TYR A 1 265 ? -15.170 -2.179 10.980 1.00 97.44 265 TYR A C 1
ATOM 1979 O O . TYR A 1 265 ? -14.973 -3.342 10.630 1.00 97.44 265 TYR A O 1
ATOM 1987 N N . MET A 1 266 ? -16.247 -1.818 11.686 1.00 98.19 266 MET A N 1
ATOM 1988 C CA . MET A 1 266 ? -17.319 -2.763 12.015 1.00 98.19 266 MET A CA 1
ATOM 1989 C C . MET A 1 266 ? -17.959 -3.345 10.748 1.00 98.19 266 MET A C 1
ATOM 1991 O O . MET A 1 266 ? -18.098 -4.564 10.640 1.00 98.19 266 MET A O 1
ATOM 1995 N N . GLY A 1 267 ? -18.282 -2.503 9.762 1.00 97.31 267 GLY A N 1
ATOM 1996 C CA . GLY A 1 267 ? -18.835 -2.931 8.476 1.00 97.31 267 GLY A CA 1
ATOM 1997 C C . GLY A 1 267 ? -17.914 -3.887 7.717 1.00 97.31 267 GLY A C 1
ATOM 1998 O O . GLY A 1 267 ? -18.359 -4.947 7.276 1.00 97.31 267 GLY A O 1
ATOM 1999 N N . GLU A 1 268 ? -16.619 -3.575 7.626 1.00 97.38 268 GLU A N 1
ATOM 2000 C CA . GLU A 1 268 ? -15.622 -4.447 6.990 1.00 97.38 268 GLU A CA 1
ATOM 2001 C C . GLU A 1 268 ? -15.443 -5.770 7.745 1.00 97.38 268 GLU A C 1
ATOM 2003 O O . GLU A 1 268 ? -15.377 -6.828 7.119 1.00 97.38 268 GLU A O 1
ATOM 2008 N N . ALA A 1 269 ? -15.443 -5.760 9.080 1.00 97.94 269 ALA A N 1
ATOM 2009 C CA . ALA A 1 269 ? -15.385 -6.994 9.856 1.00 97.94 269 ALA A CA 1
ATOM 2010 C C . ALA A 1 269 ? -16.581 -7.911 9.567 1.00 97.94 269 ALA A C 1
ATOM 2012 O O . ALA A 1 269 ? -16.412 -9.105 9.311 1.00 97.94 269 ALA A O 1
ATOM 2013 N N . ARG A 1 270 ? -17.796 -7.346 9.554 1.00 97.69 270 ARG A N 1
ATOM 2014 C CA . ARG A 1 270 ? -19.029 -8.078 9.226 1.00 97.69 270 ARG A CA 1
ATOM 2015 C C . ARG A 1 270 ? -19.021 -8.576 7.785 1.00 97.69 270 ARG A C 1
ATOM 2017 O O . ARG A 1 270 ? -19.427 -9.709 7.538 1.00 97.69 270 ARG A O 1
ATOM 2024 N N . TYR A 1 271 ? -18.498 -7.779 6.856 1.00 96.00 271 TYR A N 1
ATOM 2025 C CA . TYR A 1 271 ? -18.321 -8.175 5.463 1.00 96.00 271 TYR A CA 1
ATOM 2026 C C . TYR A 1 271 ? -17.374 -9.379 5.336 1.00 96.00 271 TYR A C 1
ATOM 2028 O O . TYR A 1 271 ? -17.698 -10.358 4.669 1.00 96.00 271 TYR A O 1
ATOM 2036 N N . LEU A 1 272 ? -16.229 -9.373 6.022 1.00 94.75 272 LEU A N 1
ATOM 2037 C CA . LEU A 1 272 ? -15.305 -10.514 6.019 1.00 94.75 272 LEU A CA 1
ATOM 2038 C C . LEU A 1 272 ? -15.922 -11.782 6.631 1.00 94.75 272 LEU A C 1
ATOM 2040 O O . LEU A 1 272 ? -15.602 -12.888 6.205 1.00 94.75 272 LEU A O 1
ATOM 2044 N N . GLN A 1 273 ? -16.837 -11.623 7.585 1.00 95.88 273 GLN A N 1
ATOM 2045 C CA . GLN A 1 273 ? -17.587 -12.711 8.222 1.00 95.88 273 GLN A CA 1
ATOM 2046 C C . GLN A 1 273 ? -18.826 -13.159 7.435 1.00 95.88 273 GLN A C 1
ATOM 2048 O O . GLN A 1 273 ? -19.582 -13.995 7.921 1.00 95.88 273 GLN A O 1
ATOM 2053 N N . SER A 1 274 ? -19.068 -12.608 6.244 1.00 95.81 274 SER A N 1
ATOM 2054 C CA . SER A 1 274 ? -20.278 -12.871 5.450 1.00 95.81 274 SER A CA 1
ATOM 2055 C C . SER A 1 274 ? -21.600 -12.508 6.134 1.00 95.81 274 SER A C 1
ATOM 2057 O O . SER A 1 274 ? -22.659 -13.031 5.807 1.00 95.81 274 SER A O 1
ATOM 2059 N N . ARG A 1 275 ? -21.563 -11.561 7.074 1.00 96.56 275 ARG A N 1
ATOM 2060 C CA . ARG A 1 275 ? -22.743 -11.002 7.743 1.00 96.56 275 ARG A CA 1
ATOM 2061 C C . ARG A 1 275 ? -23.229 -9.779 6.973 1.00 96.56 275 ARG A C 1
ATOM 2063 O O . ARG A 1 275 ? -23.076 -8.646 7.423 1.00 96.56 275 ARG A O 1
ATOM 2070 N N . TRP A 1 276 ? -23.766 -10.013 5.778 1.00 95.19 276 TRP A N 1
ATOM 2071 C CA . TRP A 1 276 ? -24.071 -8.975 4.786 1.00 95.19 276 TRP A CA 1
ATOM 2072 C C . TRP A 1 276 ? -25.043 -7.904 5.290 1.00 95.19 276 TRP A C 1
ATOM 2074 O O . TRP A 1 276 ? -24.769 -6.716 5.136 1.00 95.19 276 TRP A O 1
ATOM 2084 N N . THR A 1 277 ? -26.135 -8.302 5.947 1.00 96.19 277 THR A N 1
ATOM 2085 C CA . THR A 1 277 ? -27.129 -7.366 6.500 1.00 96.19 277 THR A CA 1
ATOM 2086 C C . THR A 1 277 ? -26.528 -6.465 7.578 1.00 96.19 277 THR A C 1
ATOM 2088 O O . THR A 1 277 ? -26.738 -5.253 7.560 1.00 96.19 277 THR A O 1
ATOM 2091 N N . ASP A 1 278 ? -25.720 -7.036 8.473 1.00 97.31 278 ASP A N 1
ATOM 2092 C CA . ASP A 1 278 ? -25.051 -6.274 9.531 1.00 97.31 278 ASP A CA 1
ATOM 2093 C C . ASP A 1 278 ? -23.995 -5.333 8.941 1.00 97.31 278 ASP A C 1
ATOM 2095 O O . ASP A 1 278 ? -23.908 -4.172 9.330 1.00 97.31 278 ASP A O 1
ATOM 2099 N N . ALA A 1 279 ? -23.225 -5.805 7.955 1.00 97.06 279 ALA A N 1
ATOM 2100 C CA . ALA A 1 279 ? -22.254 -4.982 7.241 1.00 97.06 279 ALA A CA 1
ATOM 2101 C C . ALA A 1 279 ? -22.928 -3.783 6.559 1.00 97.06 279 ALA A C 1
ATOM 2103 O O . ALA A 1 279 ? -22.445 -2.656 6.664 1.00 97.06 279 ALA A O 1
ATOM 2104 N N . LEU A 1 280 ? -24.067 -4.008 5.893 1.00 96.94 280 LEU A N 1
ATOM 2105 C CA . LEU A 1 280 ? -24.838 -2.953 5.238 1.00 96.94 280 LEU A CA 1
ATOM 2106 C C . LEU A 1 280 ? -25.305 -1.886 6.236 1.00 96.94 280 LEU A C 1
ATOM 2108 O O . LEU A 1 280 ? -25.199 -0.695 5.940 1.00 96.94 280 LEU A O 1
ATOM 2112 N N . ALA A 1 281 ? -25.792 -2.298 7.411 1.00 97.12 281 ALA A N 1
ATOM 2113 C CA . ALA A 1 281 ? -26.233 -1.379 8.459 1.00 97.12 281 ALA A CA 1
ATOM 2114 C C . ALA A 1 281 ? -25.085 -0.491 8.969 1.00 97.12 281 ALA A C 1
ATOM 2116 O O . ALA A 1 281 ? -25.248 0.726 9.099 1.00 97.12 281 ALA A O 1
ATOM 2117 N N . GLU A 1 282 ? -23.907 -1.073 9.192 1.00 97.62 282 GLU A N 1
ATOM 2118 C CA . GLU A 1 282 ? -22.715 -0.335 9.620 1.00 97.62 282 GLU A CA 1
ATOM 2119 C C . GLU A 1 282 ? -22.235 0.653 8.543 1.00 97.62 282 GLU A C 1
ATOM 2121 O O . GLU A 1 282 ? -22.030 1.835 8.827 1.00 97.62 282 GLU A O 1
ATOM 2126 N N . PHE A 1 283 ? -22.150 0.232 7.275 1.00 96.31 283 PHE A N 1
ATOM 2127 C CA . PHE A 1 283 ? -21.756 1.131 6.182 1.00 96.31 283 PHE A CA 1
ATOM 2128 C C . PHE A 1 283 ? -22.773 2.250 5.929 1.00 96.31 283 PHE A C 1
ATOM 2130 O O . PHE A 1 283 ? -22.384 3.385 5.642 1.00 96.31 283 PHE A O 1
ATOM 2137 N N . ALA A 1 284 ? -24.072 1.972 6.064 1.00 93.88 284 ALA A N 1
ATOM 2138 C CA . ALA A 1 284 ? -25.106 2.999 5.992 1.00 93.88 284 ALA A CA 1
ATOM 2139 C C . ALA A 1 284 ? -24.963 4.019 7.135 1.00 93.88 284 ALA A C 1
ATOM 2141 O O . ALA A 1 284 ? -25.095 5.225 6.903 1.00 93.88 284 ALA A O 1
ATOM 2142 N N . THR A 1 285 ? -24.635 3.550 8.342 1.00 95.62 285 THR A N 1
ATOM 2143 C CA . THR A 1 285 ? -24.390 4.403 9.512 1.00 95.62 285 THR A CA 1
ATOM 2144 C C . THR A 1 285 ? -23.155 5.278 9.307 1.00 95.62 285 THR A C 1
ATOM 2146 O O . THR A 1 285 ? -23.253 6.496 9.462 1.00 95.62 285 THR A O 1
ATOM 2149 N N . ALA A 1 286 ? -22.042 4.709 8.829 1.00 94.25 286 ALA A N 1
ATOM 2150 C CA . ALA A 1 286 ? -20.838 5.457 8.461 1.00 94.25 286 ALA A CA 1
ATOM 2151 C C . ALA A 1 286 ? -21.126 6.533 7.400 1.00 94.25 286 ALA A C 1
ATOM 2153 O O . ALA A 1 286 ? -20.738 7.692 7.556 1.00 94.25 286 ALA A O 1
ATOM 2154 N N . ARG A 1 287 ? -21.874 6.188 6.341 1.00 91.94 287 ARG A N 1
ATOM 2155 C CA . ARG A 1 287 ? -22.259 7.132 5.279 1.00 91.94 287 ARG A CA 1
ATOM 2156 C C . ARG A 1 287 ? -23.102 8.292 5.813 1.00 91.94 287 ARG A C 1
ATOM 2158 O O . ARG A 1 287 ? -22.874 9.443 5.439 1.00 91.94 287 ARG A O 1
ATOM 2165 N N . ASN A 1 288 ? -24.065 8.006 6.687 1.00 90.00 288 ASN A N 1
ATOM 2166 C CA . ASN A 1 288 ? -24.902 9.029 7.314 1.00 90.00 288 ASN A CA 1
ATOM 2167 C C . ASN A 1 288 ? -24.104 9.895 8.303 1.00 90.00 288 ASN A C 1
ATOM 2169 O O . ASN A 1 288 ? -24.311 11.107 8.354 1.00 90.00 288 ASN A O 1
ATOM 2173 N N . GLY A 1 289 ? -23.174 9.302 9.058 1.00 90.25 289 GLY A N 1
ATOM 2174 C CA . GLY A 1 289 ? -22.213 10.020 9.899 1.00 90.25 289 GLY A CA 1
ATOM 2175 C C . GLY A 1 289 ? -21.380 11.008 9.083 1.00 90.25 289 GLY A C 1
ATOM 2176 O O . GLY A 1 289 ? -21.391 12.200 9.376 1.00 90.25 289 GLY A O 1
ATOM 2177 N N . PHE A 1 290 ? -20.780 10.547 7.981 1.00 89.56 290 PHE A N 1
ATOM 2178 C CA . PHE A 1 290 ? -19.952 11.383 7.109 1.00 89.56 290 PHE A CA 1
ATOM 2179 C C . PHE A 1 290 ? -20.702 12.612 6.584 1.00 89.56 290 PHE A C 1
ATOM 2181 O O . PHE A 1 290 ? -20.189 13.728 6.666 1.00 89.56 290 PHE A O 1
ATOM 2188 N N . ARG A 1 291 ? -21.930 12.418 6.084 1.00 86.69 291 ARG A N 1
ATOM 2189 C CA . ARG A 1 291 ? -22.778 13.506 5.565 1.00 86.69 291 ARG A CA 1
ATOM 2190 C C . ARG A 1 291 ? -23.125 14.545 6.632 1.00 86.69 291 ARG A C 1
ATOM 2192 O O . ARG A 1 291 ? -23.223 15.723 6.309 1.00 86.69 291 ARG A O 1
ATOM 2199 N N . ARG A 1 292 ? -23.300 14.124 7.891 1.00 86.81 292 ARG A N 1
ATOM 2200 C CA . ARG A 1 292 ? -23.550 15.040 9.017 1.00 86.81 292 ARG A CA 1
ATOM 2201 C C . ARG A 1 292 ? -22.304 15.835 9.394 1.00 86.81 292 ARG A C 1
ATOM 2203 O O . ARG A 1 292 ? -22.422 17.027 9.648 1.00 86.81 292 ARG A O 1
ATOM 2210 N N . SER A 1 293 ? -21.134 15.198 9.402 1.00 84.69 293 SER A N 1
ATOM 2211 C CA . SER A 1 293 ? -19.864 15.861 9.728 1.00 84.69 293 SER A CA 1
ATOM 2212 C C . SER A 1 293 ? -19.367 16.793 8.616 1.00 84.69 293 SER A C 1
ATOM 2214 O O . SER A 1 293 ? -18.611 17.717 8.899 1.00 84.69 293 SER A O 1
ATOM 2216 N N . HIS A 1 294 ? -19.802 16.586 7.367 1.00 82.62 294 HIS A N 1
ATOM 2217 C CA . HIS A 1 294 ? -19.398 17.386 6.204 1.00 82.62 294 HIS A CA 1
ATOM 2218 C C . HIS A 1 294 ? -20.613 17.889 5.398 1.00 82.62 294 HIS A C 1
ATOM 2220 O O . HIS A 1 294 ? -20.809 17.472 4.249 1.00 82.62 294 HIS A O 1
ATOM 2226 N N . PRO A 1 295 ? -21.437 18.791 5.968 1.00 72.00 295 PRO A N 1
ATOM 2227 C CA . PRO A 1 295 ? -22.627 19.328 5.315 1.00 72.00 295 PRO A CA 1
ATOM 2228 C C . PRO A 1 295 ? -22.213 20.301 4.199 1.00 72.00 295 PRO A C 1
ATOM 2230 O O . PRO A 1 295 ? -22.053 21.497 4.414 1.00 72.00 295 PRO A O 1
ATOM 2233 N N . GLY A 1 296 ? -21.956 19.772 3.006 1.00 67.75 296 GLY A N 1
ATOM 2234 C CA . GLY A 1 296 ? -21.428 20.527 1.863 1.00 67.75 296 GLY A CA 1
ATOM 2235 C C . GLY A 1 296 ? -20.455 19.726 1.000 1.00 67.75 296 GLY A C 1
ATOM 2236 O O . GLY A 1 296 ? -20.183 20.111 -0.134 1.00 67.75 296 GLY A O 1
ATOM 2237 N N . ALA A 1 297 ? -19.969 18.582 1.493 1.00 72.94 297 ALA A N 1
ATOM 2238 C CA . ALA A 1 297 ? -19.314 17.602 0.640 1.00 72.94 297 ALA A CA 1
ATOM 2239 C C . ALA A 1 297 ? -20.360 16.971 -0.296 1.00 72.94 297 ALA A C 1
ATOM 2241 O O . ALA A 1 297 ? -21.387 16.474 0.168 1.00 72.94 297 ALA A O 1
ATOM 2242 N N . GLY A 1 298 ? -20.108 17.014 -1.609 1.00 59.06 298 GLY A N 1
ATOM 2243 C CA . GLY A 1 298 ? -21.056 16.528 -2.618 1.00 59.06 298 GLY A CA 1
ATOM 2244 C C . GLY A 1 298 ? -21.346 15.029 -2.508 1.00 59.06 298 GLY A C 1
ATOM 2245 O O . GLY A 1 298 ? -22.500 14.620 -2.609 1.00 59.06 298 GLY A O 1
ATOM 2246 N N . GLU A 1 299 ? -20.324 14.212 -2.238 1.00 64.75 299 GLU A N 1
ATOM 2247 C CA . GLU A 1 299 ? -20.450 12.755 -2.153 1.00 64.75 299 GLU A CA 1
ATOM 2248 C C . GLU A 1 299 ? -19.627 12.187 -0.983 1.00 64.75 299 GLU A C 1
ATOM 2250 O O . GLU A 1 299 ? -18.553 12.712 -0.666 1.00 64.75 299 GLU A O 1
ATOM 2255 N N . PRO A 1 300 ? -20.113 11.122 -0.313 1.00 71.50 300 PRO A N 1
ATOM 2256 C CA . PRO A 1 300 ? -19.308 10.375 0.646 1.00 71.50 300 PRO A CA 1
ATOM 2257 C C . PRO A 1 300 ? -18.115 9.698 -0.054 1.00 71.50 300 PRO A C 1
ATOM 2259 O O . PRO A 1 300 ? -18.089 9.590 -1.281 1.00 71.50 300 PRO A O 1
ATOM 2262 N N . PRO A 1 301 ? -17.118 9.195 0.698 1.00 78.12 301 PRO A N 1
ATOM 2263 C CA . PRO A 1 301 ? -16.014 8.452 0.108 1.00 78.12 301 PRO A CA 1
ATOM 2264 C C . PRO A 1 301 ? -16.525 7.325 -0.799 1.00 78.12 301 PRO A C 1
ATOM 2266 O O . PRO A 1 301 ? -17.233 6.435 -0.328 1.00 78.12 301 PRO A O 1
ATOM 2269 N N . ARG A 1 302 ? -16.120 7.329 -2.081 1.00 82.25 302 ARG A N 1
ATOM 2270 C CA . ARG A 1 302 ? -16.556 6.368 -3.122 1.00 82.25 302 ARG A CA 1
ATOM 2271 C C . ARG A 1 302 ? -16.497 4.906 -2.670 1.00 82.25 302 ARG A C 1
ATOM 2273 O O . ARG A 1 302 ? -17.290 4.079 -3.107 1.00 82.25 302 ARG A O 1
ATOM 2280 N N . PHE A 1 303 ? -15.554 4.589 -1.789 1.00 84.81 303 PHE A N 1
ATOM 2281 C CA . PHE A 1 303 ? -15.433 3.286 -1.148 1.00 84.81 303 PHE A CA 1
ATOM 2282 C C . PHE A 1 303 ? -16.733 2.806 -0.475 1.00 84.81 303 PHE A C 1
ATOM 2284 O O . PHE A 1 303 ? -17.111 1.652 -0.668 1.00 84.81 303 PHE A O 1
ATOM 2291 N N . LEU A 1 304 ? -17.429 3.675 0.268 1.00 87.44 304 LEU A N 1
ATOM 2292 C CA . LEU A 1 304 ? -18.668 3.330 0.972 1.00 87.44 304 LEU A CA 1
ATOM 2293 C C . LEU A 1 304 ? -19.769 2.927 -0.010 1.00 87.44 304 LEU A C 1
ATOM 2295 O O . LEU A 1 304 ? -20.403 1.891 0.168 1.00 87.44 304 LEU A O 1
ATOM 2299 N N . ASP A 1 305 ? -19.958 3.704 -1.077 1.00 87.38 305 ASP A N 1
ATOM 2300 C CA . ASP A 1 305 ? -20.994 3.414 -2.071 1.00 87.38 305 ASP A CA 1
ATOM 2301 C C . ASP A 1 305 ? -20.676 2.142 -2.871 1.00 87.38 305 ASP A C 1
ATOM 2303 O O . ASP A 1 305 ? -21.575 1.343 -3.149 1.00 87.38 305 ASP A O 1
ATOM 2307 N N . VAL A 1 306 ? -19.396 1.892 -3.173 1.00 89.62 306 VAL A N 1
ATOM 2308 C CA . VAL A 1 306 ? -18.954 0.634 -3.799 1.00 89.62 306 VAL A CA 1
ATOM 2309 C C . VAL A 1 306 ? -19.250 -0.563 -2.894 1.00 89.62 306 VAL A C 1
ATOM 2311 O O . VAL A 1 306 ? -19.792 -1.558 -3.379 1.00 89.62 306 VAL A O 1
ATOM 2314 N N . ARG A 1 307 ? -18.941 -0.486 -1.592 1.00 90.62 307 ARG A N 1
ATOM 2315 C CA . ARG A 1 307 ? -19.201 -1.596 -0.661 1.00 90.62 307 ARG A CA 1
ATOM 2316 C C . ARG A 1 307 ? -20.680 -1.847 -0.440 1.00 90.62 307 ARG A C 1
ATOM 2318 O O . ARG A 1 307 ? -21.098 -2.999 -0.508 1.00 90.62 307 ARG A O 1
ATOM 2325 N N . ILE A 1 308 ? -21.474 -0.793 -0.264 1.00 92.75 308 ILE A N 1
ATOM 2326 C CA . ILE A 1 308 ? -22.935 -0.901 -0.166 1.00 92.75 308 ILE A CA 1
ATOM 2327 C C . ILE A 1 308 ? -23.492 -1.609 -1.406 1.00 92.75 308 ILE A C 1
ATOM 2329 O O . ILE A 1 308 ? -24.220 -2.588 -1.273 1.00 92.75 308 ILE A O 1
ATOM 2333 N N . SER A 1 309 ? -23.090 -1.180 -2.605 1.00 92.19 309 SER A N 1
ATOM 2334 C CA . SER A 1 309 ? -23.557 -1.785 -3.860 1.00 92.19 309 SER A CA 1
ATOM 2335 C C . SER A 1 309 ? -23.165 -3.261 -3.977 1.00 92.19 309 SER A C 1
ATOM 2337 O O . SER A 1 309 ? -23.968 -4.092 -4.385 1.00 92.19 309 SER A O 1
ATOM 2339 N N . GLN A 1 310 ? -21.940 -3.620 -3.583 1.00 91.94 310 GLN A N 1
ATOM 2340 C CA . GLN A 1 310 ? -21.489 -5.015 -3.596 1.00 91.94 310 GLN A CA 1
ATOM 2341 C C . GLN A 1 310 ? -22.262 -5.896 -2.619 1.00 91.94 310 GLN A C 1
ATOM 2343 O O . GLN A 1 310 ? -22.531 -7.050 -2.939 1.00 91.94 310 GLN A O 1
ATOM 2348 N N . ILE A 1 311 ? -22.603 -5.372 -1.442 1.00 93.62 311 ILE A N 1
ATOM 2349 C CA . ILE A 1 311 ? -23.399 -6.101 -0.455 1.00 93.62 311 ILE A CA 1
ATOM 2350 C C . ILE A 1 311 ? -24.825 -6.304 -0.963 1.00 93.62 311 ILE A C 1
ATOM 2352 O O . ILE A 1 311 ? -25.320 -7.425 -0.899 1.00 93.62 311 ILE A O 1
ATOM 2356 N N . LEU A 1 312 ? -25.454 -5.265 -1.523 1.00 93.12 312 LEU A N 1
ATOM 2357 C CA . LEU A 1 312 ? -26.787 -5.371 -2.126 1.00 93.12 312 LEU A CA 1
ATOM 2358 C C . LEU A 1 312 ? -26.813 -6.429 -3.234 1.00 93.12 312 LEU A C 1
ATOM 2360 O O . LEU A 1 312 ? -27.645 -7.325 -3.194 1.00 93.12 312 LEU A O 1
ATOM 2364 N N . ASN A 1 313 ? -25.821 -6.425 -4.129 1.00 91.56 313 ASN A N 1
ATOM 2365 C CA . ASN A 1 313 ? -25.712 -7.445 -5.174 1.00 91.56 313 ASN A CA 1
ATOM 2366 C C . ASN A 1 313 ? -25.565 -8.875 -4.615 1.00 91.56 313 ASN A C 1
ATOM 2368 O O . ASN A 1 313 ? -26.027 -9.821 -5.247 1.00 91.56 313 ASN A O 1
ATOM 2372 N N . ARG A 1 314 ? -24.904 -9.061 -3.461 1.00 91.00 314 ARG A N 1
ATOM 2373 C CA . ARG A 1 314 ? -24.791 -10.382 -2.811 1.00 91.00 314 ARG A CA 1
ATOM 2374 C C . ARG A 1 314 ? -26.108 -10.824 -2.181 1.00 91.00 314 ARG A C 1
ATOM 2376 O O . ARG A 1 314 ? -26.495 -11.973 -2.367 1.00 91.00 314 ARG A O 1
ATOM 2383 N N . LEU A 1 315 ? -26.798 -9.903 -1.509 1.00 89.75 315 LEU A N 1
ATOM 2384 C CA . LEU A 1 315 ? -28.120 -10.144 -0.928 1.00 89.75 315 LEU A CA 1
ATOM 2385 C C . LEU A 1 315 ? -29.147 -10.504 -2.013 1.00 89.75 315 LEU A C 1
ATOM 2387 O O . LEU A 1 315 ? -29.881 -11.477 -1.856 1.00 89.75 315 LEU A O 1
ATOM 2391 N N . ASP A 1 316 ? -29.142 -9.787 -3.140 1.00 87.88 316 ASP A N 1
ATOM 2392 C CA . ASP A 1 316 ? -30.022 -10.057 -4.286 1.00 87.88 316 ASP A CA 1
ATOM 2393 C C . ASP A 1 316 ? -29.710 -11.405 -4.959 1.00 87.88 316 ASP A C 1
ATOM 2395 O O . ASP A 1 316 ? -30.602 -12.067 -5.490 1.00 87.88 316 ASP A O 1
ATOM 2399 N N . ALA A 1 317 ? -28.449 -11.845 -4.910 1.00 83.00 317 ALA A N 1
ATOM 2400 C CA . ALA A 1 317 ? -28.017 -13.145 -5.420 1.00 83.00 317 ALA A CA 1
ATOM 2401 C C . ALA A 1 317 ? -28.319 -14.324 -4.468 1.00 83.00 317 ALA A C 1
ATOM 2403 O O . ALA A 1 317 ? -28.001 -15.464 -4.813 1.00 83.00 317 ALA A O 1
ATOM 2404 N N . GLY A 1 318 ? -28.909 -14.078 -3.291 1.00 72.31 318 GLY A N 1
ATOM 2405 C CA . GLY A 1 318 ? -29.222 -15.110 -2.295 1.00 72.31 318 GLY A CA 1
ATOM 2406 C C . GLY A 1 318 ? -27.993 -15.718 -1.606 1.00 72.31 318 GLY A C 1
ATOM 2407 O O . GLY A 1 318 ? -28.047 -16.879 -1.196 1.00 72.31 318 GLY A O 1
ATOM 2408 N N . GLN A 1 319 ? -26.889 -14.964 -1.528 1.00 52.44 319 GLN A N 1
ATOM 2409 C CA . GLN A 1 319 ? -25.626 -15.357 -0.884 1.00 52.44 319 GLN A CA 1
ATOM 2410 C C . GLN A 1 319 ? -25.447 -14.736 0.503 1.00 52.44 319 GLN A C 1
ATOM 2412 O O . GLN A 1 319 ? -26.074 -13.693 0.787 1.00 52.44 319 GLN A O 1
#

Secondary structure (DSSP, 8-state):
-HHHHHHHHHHHHHHHHHHHHHHHHHHHHHHHS----------TTSPPP-PPEEEEEETTBSEEEEETTS-EEEEEEEE-THHHHHHHHHHHHHHHHHHS-TT-TTHHHHHHHHHHHHS---EEE--SSS-GGGGEEEEEE-TTS-EEE-SS--EEES---SSEEE-SS-EEEEEEEESS----SEEEEEEEEE-SBTTB-S-EEPPPEEEEEEPPPSS--HHHHHHHHHHHHHHHHHHT-HHHHHHHHHHHHHH-TT-HHHHHHHHHHHHHTT-HHHHHHHHHHHHHHHHHH-TT-SS--HHHHHHHHHHHHHHHTT-

Nearest PDB structures (foldseek):
  7tb1-assembly2_B  TM=8.966E-01  e=2.969E-02  Homo sapiens
  2vyi-assembly2_B  TM=8.974E-01  e=3.142E-02  Homo sapiens
  1ihg-assembly1_A  TM=8.707E-01  e=3.325E-02  Bos taurus
  3q4a-assembly1_B  TM=8.015E-01  e=3.325E-02  Mus musculus
  3sz7-assembly1_A  TM=8.627E-01  e=9.213E-02  Aspergillus fumigatus Af293

Foldseek 3Di:
DVVVVVVVVVVVVVVVVVVVVVVVVVVVVVVVPPPVPPPPPVVPLDDDPQDKAKAKDKLNHLADEDEFFFKIKIKIKIARLVLVVLVVSLVVLVVVLVPDDPPDPCNVVSVVSSCVSVPASKDKFADPVFAQVVQKFKWFADPVRDTDGDPFDKAWADDWDRIDIHGNPDMGITMIIDRGGNDPFDKTFIKIWGDDGGRDHHIHIHGTGIYGYHHHDPDDDPVVVLVRLLSQLVRCLRRVPLVSLQVSLVVQCVVPVLRLSSLQSPLSSCVSVVVLVRSLVSLVSSQVSQCVVDVPPPHDDPVSVVSNVVSVVVVVVVD

Sequence (319 aa):
MKKILAAAAVLLLGIGAWSAWTVRRHLRHSAQRATVPHAMMFDEDAPREIVPSVSLQVNEELAATVPAGTPLWFTVGINNAAAINELSAAQALATRLAHIAKDAPDRRRLQTDYDRRSRPATIALGDAARPWTEAVQLLMRDAQGGERALTIPVRRMGDPAGVVALDAYSSARANFGVAEADAPPGIYSVVACLGLTGSWHGRACSPPVRLTVEARPPSLAPDRQSVVDRRSGRFALIARDAGGLEQAGRKLIAADAGDVEGHMYMGEARYLQSRWTDALAEFATARNGFRRSHPGAGEPPRFLDVRISQILNRLDAGQ

Radius of gyration: 32.72 Å; Cα contacts (8 Å, |Δi|>4): 516; chains: 1; bounding box: 92×83×80 Å